Protein AF-A0A437H270-F1 (afdb_monomer_lite)

Structure (mmCIF, N/CA/C/O backbone):
data_AF-A0A437H270-F1
#
_entry.id   AF-A0A437H270-F1
#
loop_
_atom_site.group_PDB
_atom_site.id
_atom_site.type_symbol
_atom_site.label_atom_id
_atom_site.label_alt_id
_atom_site.label_comp_id
_atom_site.label_asym_id
_atom_site.label_entity_id
_atom_site.label_seq_id
_atom_site.pdbx_PDB_ins_code
_atom_site.Cartn_x
_atom_site.Cartn_y
_atom_site.Cartn_z
_atom_site.occupancy
_atom_site.B_iso_or_equiv
_atom_site.auth_seq_id
_atom_site.auth_comp_id
_atom_site.auth_asym_id
_atom_site.auth_atom_id
_atom_site.pdbx_PDB_model_num
ATOM 1 N N . MET A 1 1 ? 16.846 36.696 -123.882 1.00 47.28 1 MET A N 1
ATOM 2 C CA . MET A 1 1 ? 18.268 36.457 -123.570 1.00 47.28 1 MET A CA 1
ATOM 3 C C . MET A 1 1 ? 18.506 36.985 -122.162 1.00 47.28 1 MET A C 1
ATOM 5 O O . MET A 1 1 ? 18.500 38.189 -121.993 1.00 47.28 1 MET A O 1
ATOM 9 N N . SER A 1 2 ? 18.554 36.199 -121.098 1.00 48.47 2 SER A N 1
ATOM 10 C CA . SER A 1 2 ? 18.450 34.751 -120.958 1.00 48.47 2 SER A CA 1
ATOM 11 C C . SER A 1 2 ? 17.864 34.489 -119.562 1.00 48.47 2 SER A C 1
ATOM 13 O O . SER A 1 2 ? 18.547 34.648 -118.561 1.00 48.47 2 SER A O 1
ATOM 15 N N . VAL A 1 3 ? 16.568 34.171 -119.482 1.00 55.81 3 VAL A N 1
ATOM 16 C CA . VAL A 1 3 ? 15.946 33.632 -118.252 1.00 55.81 3 VAL A CA 1
ATOM 17 C C . VAL A 1 3 ? 16.222 32.118 -118.147 1.00 55.81 3 VAL A C 1
ATOM 19 O O . VAL A 1 3 ? 16.049 31.527 -117.092 1.00 55.81 3 VAL A O 1
ATOM 22 N N . GLU A 1 4 ? 16.759 31.507 -119.210 1.00 58.34 4 GLU A N 1
ATOM 23 C CA . GLU A 1 4 ? 17.261 30.126 -119.236 1.00 58.34 4 GLU A CA 1
ATOM 24 C C . GLU A 1 4 ? 18.672 29.974 -118.634 1.00 58.34 4 GLU A C 1
ATOM 26 O O . GLU A 1 4 ? 19.049 28.871 -118.260 1.00 58.34 4 GLU A O 1
ATOM 31 N N . GLU A 1 5 ? 19.445 31.056 -118.471 1.00 59.62 5 GLU A N 1
ATOM 32 C CA . GLU A 1 5 ? 20.804 30.991 -117.896 1.00 59.62 5 GLU A CA 1
ATOM 33 C C . GLU A 1 5 ? 20.785 30.944 -116.359 1.00 59.62 5 GLU A C 1
ATOM 35 O O . GLU A 1 5 ? 21.558 30.216 -115.748 1.00 59.62 5 GLU A O 1
ATOM 40 N N . HIS A 1 6 ? 19.815 31.607 -115.720 1.00 52.69 6 HIS A N 1
ATOM 41 C CA . HIS A 1 6 ? 19.666 31.586 -114.259 1.00 52.69 6 HIS A CA 1
ATOM 42 C C . HIS A 1 6 ? 19.010 30.313 -113.701 1.00 52.69 6 HIS A C 1
ATOM 44 O O . HIS A 1 6 ? 19.041 30.096 -112.492 1.00 52.69 6 HIS A O 1
ATOM 50 N N . LEU A 1 7 ? 18.439 29.460 -114.556 1.00 56.81 7 LEU A N 1
ATOM 51 C CA . LEU A 1 7 ? 17.946 28.135 -114.162 1.00 56.81 7 LEU A CA 1
ATOM 52 C C . LEU A 1 7 ? 19.047 27.061 -114.228 1.00 56.81 7 LEU A C 1
ATOM 54 O O . LEU A 1 7 ? 18.938 26.052 -113.542 1.00 56.81 7 LEU A O 1
ATOM 58 N N . ALA A 1 8 ? 20.136 27.304 -114.969 1.00 59.03 8 ALA A N 1
ATOM 59 C CA . ALA A 1 8 ? 21.298 26.413 -115.028 1.00 59.03 8 ALA A CA 1
ATOM 60 C C . ALA A 1 8 ? 22.248 26.562 -113.818 1.00 59.03 8 ALA A C 1
ATOM 62 O O . ALA A 1 8 ? 23.008 25.643 -113.518 1.00 59.03 8 ALA A O 1
ATOM 63 N N . ASP A 1 9 ? 22.188 27.688 -113.098 1.00 57.12 9 ASP A N 1
ATOM 64 C CA . ASP A 1 9 ? 22.966 27.910 -111.868 1.00 57.12 9 ASP A CA 1
ATOM 65 C C . ASP A 1 9 ? 22.260 27.407 -110.595 1.00 57.12 9 ASP A C 1
ATOM 67 O O . ASP A 1 9 ? 22.910 27.213 -109.569 1.00 57.12 9 ASP A O 1
ATOM 71 N N . ALA A 1 10 ? 20.951 27.136 -110.652 1.00 52.28 10 ALA A N 1
ATOM 72 C CA . ALA A 1 10 ? 20.215 26.539 -109.535 1.00 52.28 10 ALA A CA 1
ATOM 73 C C . ALA A 1 10 ? 20.526 25.036 -109.370 1.00 52.28 10 ALA A C 1
ATOM 75 O O . ALA A 1 10 ? 20.629 24.553 -108.247 1.00 52.28 10 ALA A O 1
ATOM 76 N N . ASP A 1 11 ? 20.786 24.333 -110.477 1.00 53.06 11 ASP A N 1
ATOM 77 C CA . ASP A 1 11 ? 21.152 22.904 -110.509 1.00 53.06 11 ASP A CA 1
ATOM 78 C C . ASP A 1 11 ? 22.602 22.654 -110.026 1.00 53.06 11 ASP A C 1
ATOM 80 O O . ASP A 1 11 ? 22.992 21.547 -109.663 1.00 53.06 11 ASP A O 1
ATOM 84 N N . LYS A 1 12 ? 23.424 23.713 -109.954 1.00 54.94 12 LYS A N 1
ATOM 85 C CA . LYS A 1 12 ? 24.795 23.682 -109.408 1.00 54.94 12 LYS A CA 1
ATOM 86 C C . LYS A 1 12 ? 24.877 23.900 -107.896 1.00 54.94 12 LYS A C 1
ATOM 88 O O . LYS A 1 12 ? 25.964 23.771 -107.333 1.00 54.94 12 LYS A O 1
ATOM 93 N N . LEU A 1 13 ? 23.763 24.218 -107.237 1.00 52.03 13 LEU A N 1
ATOM 94 C CA . LEU A 1 13 ? 23.710 24.471 -105.793 1.00 52.03 13 LEU A CA 1
ATOM 95 C C . LEU A 1 13 ? 23.173 23.279 -104.982 1.00 52.03 13 LEU A C 1
ATOM 97 O O . LEU A 1 13 ? 23.351 23.266 -103.768 1.00 52.03 13 LEU A O 1
ATOM 101 N N . GLU A 1 14 ? 22.630 22.243 -105.632 1.00 49.06 14 GLU A N 1
ATOM 102 C CA . GLU A 1 14 ? 22.322 20.946 -104.996 1.00 49.06 14 GLU A CA 1
ATOM 103 C C . GLU A 1 14 ? 23.543 20.000 -104.915 1.00 49.06 14 GLU A C 1
ATOM 105 O O . GLU A 1 14 ? 23.490 18.964 -104.263 1.00 49.06 14 GLU A O 1
ATOM 110 N N . GLY A 1 15 ? 24.685 20.375 -105.509 1.00 41.19 15 GLY A N 1
ATOM 111 C CA . GLY A 1 15 ? 25.940 19.605 -105.478 1.00 41.19 15 GLY A CA 1
ATOM 112 C C . GLY A 1 15 ? 26.929 19.983 -104.366 1.00 41.19 15 GLY A C 1
ATOM 113 O O . GLY A 1 15 ? 28.084 19.566 -104.418 1.00 41.19 15 GLY A O 1
ATOM 114 N N . LEU A 1 16 ? 26.520 20.797 -103.387 1.00 40.28 16 LEU A N 1
ATOM 115 C CA . LEU A 1 16 ? 27.362 21.249 -102.267 1.00 40.28 16 LEU A CA 1
ATOM 116 C C . LEU A 1 16 ? 26.894 20.681 -100.918 1.00 40.28 16 LEU A C 1
ATOM 118 O O . LEU A 1 16 ? 27.032 21.321 -99.876 1.00 40.28 16 LEU A O 1
ATOM 122 N N . GLU A 1 17 ? 26.431 19.431 -100.913 1.00 37.62 17 GLU A N 1
ATOM 123 C CA . GLU A 1 17 ? 26.636 18.556 -99.757 1.00 37.62 17 GLU A CA 1
ATOM 124 C C . GLU A 1 17 ? 28.132 18.216 -99.685 1.00 37.62 17 GLU A C 1
ATOM 126 O O . GLU A 1 17 ? 28.591 17.141 -100.065 1.00 37.62 17 GLU A O 1
ATOM 131 N N . ALA A 1 18 ? 28.925 19.185 -99.224 1.00 35.59 18 ALA A N 1
ATOM 132 C CA . ALA A 1 18 ? 30.260 18.910 -98.737 1.00 35.59 18 ALA A CA 1
ATOM 133 C C . ALA A 1 18 ? 30.101 18.087 -97.458 1.00 35.59 18 ALA A C 1
ATOM 135 O O . ALA A 1 18 ? 30.000 18.620 -96.350 1.00 35.59 18 ALA A O 1
ATOM 136 N N . GLU A 1 19 ? 30.076 16.767 -97.631 1.00 30.83 19 GLU A N 1
ATOM 137 C CA . GLU A 1 19 ? 30.640 15.856 -96.657 1.00 30.83 19 GLU A CA 1
ATOM 138 C C . GLU A 1 19 ? 31.926 16.492 -96.117 1.00 30.83 19 GLU A C 1
ATOM 140 O O . GLU A 1 19 ? 32.944 16.579 -96.806 1.00 30.83 19 GLU A O 1
ATOM 145 N N . HIS A 1 20 ? 31.902 16.939 -94.863 1.00 36.03 20 HIS A N 1
ATOM 146 C CA . HIS A 1 2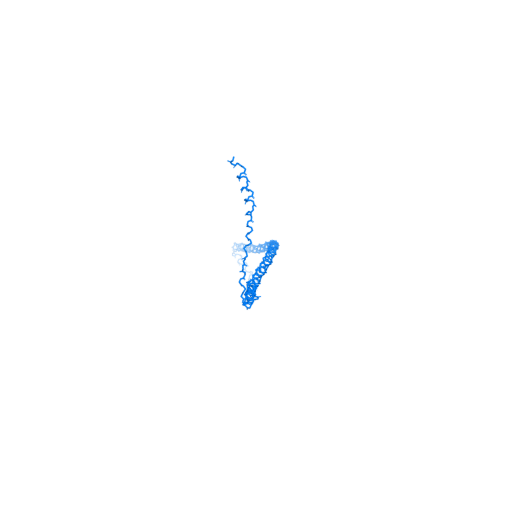0 ? 33.124 17.132 -94.098 1.00 36.03 20 HIS A CA 1
ATOM 147 C C . HIS A 1 20 ? 33.712 15.749 -93.778 1.00 36.03 20 HIS A C 1
ATOM 149 O O . HIS A 1 20 ? 33.837 15.348 -92.624 1.00 36.03 20 HIS A O 1
ATOM 155 N N . GLN A 1 21 ? 34.115 15.024 -94.822 1.00 36.56 21 GLN A N 1
ATOM 156 C CA . GLN A 1 21 ? 35.204 14.067 -94.755 1.00 36.56 21 GLN A CA 1
ATOM 157 C C . GLN A 1 21 ? 36.494 14.889 -94.720 1.00 36.56 21 GLN A C 1
ATOM 159 O O . GLN A 1 21 ? 37.227 15.025 -95.696 1.00 36.56 21 GLN A O 1
ATOM 164 N N . GLY A 1 22 ? 36.738 15.516 -93.569 1.00 32.69 22 GLY A N 1
ATOM 165 C CA . GLY A 1 22 ? 38.079 15.949 -93.233 1.00 32.69 22 GLY A CA 1
ATOM 166 C C . GLY A 1 22 ? 38.927 14.694 -93.106 1.00 32.69 22 GLY A C 1
ATOM 167 O O . GLY A 1 22 ? 38.797 13.967 -92.122 1.00 32.69 22 GLY A O 1
ATOM 168 N N . GLU A 1 23 ? 39.770 14.431 -94.105 1.00 34.28 23 GLU A N 1
ATOM 169 C CA . GLU A 1 23 ? 40.925 13.552 -93.961 1.00 34.28 23 GLU A CA 1
ATOM 170 C C . GLU A 1 23 ? 41.775 14.095 -92.808 1.00 34.28 23 GLU A C 1
ATOM 172 O O . GLU A 1 23 ? 42.646 14.954 -92.965 1.00 34.28 23 GLU A O 1
ATOM 177 N N . HIS A 1 24 ? 41.487 13.614 -91.602 1.00 46.47 24 HIS A N 1
ATOM 178 C CA . HIS A 1 24 ? 42.377 13.751 -90.471 1.00 46.47 24 HIS A CA 1
ATOM 179 C C . HIS A 1 24 ? 43.590 12.880 -90.780 1.00 46.47 24 HIS A C 1
ATOM 181 O O . HIS A 1 24 ? 43.598 11.682 -90.503 1.00 46.47 24 HIS A O 1
ATOM 187 N N . VAL A 1 25 ? 44.602 13.488 -91.404 1.00 53.97 25 VAL A N 1
ATOM 188 C CA . VAL A 1 25 ? 45.922 12.883 -91.569 1.00 53.97 25 VAL A CA 1
ATOM 189 C C . VAL A 1 25 ? 46.438 12.592 -90.170 1.00 53.97 25 VAL A C 1
ATOM 191 O O . VAL A 1 25 ? 46.848 13.485 -89.429 1.00 53.97 25 VAL A O 1
ATOM 194 N N . GLU A 1 26 ? 46.327 11.334 -89.783 1.00 49.78 26 GLU A N 1
ATOM 195 C CA . GLU A 1 26 ? 46.736 10.850 -88.486 1.00 49.78 26 GLU A CA 1
ATOM 196 C C . GLU A 1 26 ? 48.275 10.924 -88.389 1.00 49.78 26 GLU A C 1
ATOM 198 O O . GLU A 1 26 ? 48.958 10.227 -89.144 1.00 49.78 26 GLU A O 1
ATOM 203 N N . PRO A 1 27 ? 48.873 11.757 -87.507 1.00 57.19 27 PRO A N 1
ATOM 204 C CA . PRO A 1 27 ? 50.325 11.795 -87.360 1.00 57.19 27 PRO A CA 1
ATOM 205 C C . PRO A 1 27 ? 50.833 10.474 -86.765 1.00 57.19 27 PRO A C 1
ATOM 207 O O . PRO A 1 27 ? 50.783 10.249 -85.556 1.00 57.19 27 PRO A O 1
ATOM 210 N N . VAL A 1 28 ? 51.329 9.586 -87.624 1.00 56.59 28 VAL A N 1
ATOM 211 C CA . VAL A 1 28 ? 51.934 8.307 -87.235 1.00 56.59 28 VAL A CA 1
ATOM 212 C C . VAL A 1 28 ? 53.310 8.579 -86.622 1.00 56.59 28 VAL A C 1
ATOM 214 O O . VAL A 1 28 ? 54.282 8.855 -87.328 1.00 56.59 28 VAL A O 1
ATOM 217 N N . ALA A 1 29 ? 53.418 8.503 -85.296 1.00 58.34 29 ALA A N 1
ATOM 218 C CA . ALA A 1 29 ? 54.710 8.538 -84.622 1.00 58.34 29 ALA A CA 1
ATOM 219 C C . ALA A 1 29 ? 55.402 7.174 -84.783 1.00 58.34 29 ALA A C 1
ATOM 221 O O . ALA A 1 29 ? 54.818 6.129 -84.503 1.00 58.34 29 ALA A O 1
ATOM 222 N N . PHE A 1 30 ? 56.661 7.185 -85.230 1.00 55.03 30 PHE A N 1
ATOM 223 C CA . PHE A 1 30 ? 57.481 5.981 -85.416 1.00 55.03 30 PHE A CA 1
ATOM 224 C C . PHE A 1 30 ? 56.961 4.994 -86.486 1.00 55.03 30 PHE A C 1
ATOM 226 O O . PHE A 1 30 ? 57.100 3.792 -86.332 1.00 55.03 30 PHE A O 1
ATOM 233 N N . GLY A 1 31 ? 56.375 5.471 -87.590 1.00 57.19 31 GLY A N 1
ATOM 234 C CA . GLY A 1 31 ? 56.213 4.702 -88.842 1.00 57.19 31 GLY A CA 1
ATOM 235 C C . GLY A 1 31 ? 55.242 3.506 -88.852 1.00 57.19 31 GLY A C 1
ATOM 236 O O . GLY A 1 31 ? 54.993 2.964 -89.923 1.00 57.19 31 GLY A O 1
ATOM 237 N N . PHE A 1 32 ? 54.677 3.096 -87.713 1.00 58.69 32 PHE A N 1
ATOM 238 C CA . PHE A 1 32 ? 53.743 1.957 -87.627 1.00 58.69 32 PHE A CA 1
ATOM 239 C C . PHE A 1 32 ? 52.664 2.093 -86.535 1.00 58.69 32 PHE A C 1
ATOM 241 O O . PHE A 1 32 ? 51.862 1.180 -86.352 1.00 58.69 32 PHE A O 1
ATOM 248 N N . VAL A 1 33 ? 52.610 3.217 -85.810 1.00 61.59 33 VAL A N 1
ATOM 249 C CA . VAL A 1 33 ? 51.647 3.439 -84.717 1.00 61.59 33 VAL A CA 1
ATOM 250 C C . VAL A 1 33 ? 50.802 4.674 -85.018 1.00 61.59 33 VAL A C 1
ATOM 252 O O . VAL A 1 33 ? 51.291 5.801 -84.949 1.00 61.59 33 VAL A O 1
ATOM 255 N N . GLY A 1 34 ? 49.531 4.467 -85.369 1.00 70.81 34 GLY A N 1
ATOM 256 C CA . GLY A 1 34 ? 48.579 5.566 -85.539 1.00 70.81 34 GLY A CA 1
ATOM 257 C C . GLY A 1 34 ? 48.332 6.319 -84.216 1.00 70.81 34 GLY A C 1
ATOM 258 O O . GLY A 1 34 ? 48.444 5.717 -83.143 1.00 70.81 34 GLY A O 1
ATOM 259 N N . PRO A 1 35 ? 47.967 7.611 -84.248 1.00 72.31 35 PRO A N 1
ATOM 260 C CA . PRO A 1 35 ? 47.489 8.396 -83.110 1.00 72.31 35 PRO A CA 1
ATOM 261 C C . PRO A 1 35 ? 46.512 7.641 -82.211 1.00 72.31 35 PRO A C 1
ATOM 263 O O . PRO A 1 35 ? 46.679 7.659 -80.994 1.00 72.31 35 PRO A O 1
ATOM 266 N N . GLY A 1 36 ? 45.549 6.911 -82.786 1.00 76.69 36 GLY A N 1
ATOM 267 C CA . GLY A 1 36 ? 44.609 6.092 -82.016 1.00 76.69 36 GLY A CA 1
ATOM 268 C C . GLY A 1 36 ? 45.284 4.984 -81.195 1.00 76.69 36 GLY A C 1
ATOM 269 O O . GLY A 1 36 ? 44.871 4.714 -80.068 1.00 76.69 36 GLY A O 1
ATOM 270 N N . ALA A 1 37 ? 46.364 4.384 -81.706 1.00 77.56 37 ALA A N 1
ATOM 271 C CA . ALA A 1 37 ? 47.140 3.367 -80.994 1.00 77.56 37 ALA A CA 1
ATOM 272 C C . ALA A 1 37 ? 48.030 3.970 -79.892 1.00 77.56 37 ALA A C 1
ATOM 274 O O . ALA A 1 37 ? 48.207 3.363 -78.837 1.00 77.56 37 ALA A O 1
ATOM 275 N N . TRP A 1 38 ? 48.544 5.188 -80.084 1.00 79.44 38 TRP A N 1
ATOM 276 C CA . TRP A 1 38 ? 49.250 5.908 -79.020 1.00 79.44 38 TRP A CA 1
ATOM 277 C C . TRP A 1 38 ? 48.297 6.376 -77.910 1.00 79.44 38 TRP A C 1
ATOM 279 O O . TRP A 1 38 ? 48.619 6.264 -76.728 1.00 79.44 38 TRP A O 1
ATOM 289 N N . VAL A 1 39 ? 47.092 6.833 -78.270 1.00 82.81 39 VAL A N 1
ATOM 290 C CA . VAL A 1 39 ? 46.032 7.204 -77.317 1.00 82.81 39 VAL A CA 1
ATOM 291 C C . VAL A 1 39 ? 45.534 5.984 -76.543 1.00 82.81 39 VAL A C 1
ATOM 293 O O . VAL A 1 39 ? 45.385 6.059 -75.324 1.00 82.81 39 VAL A O 1
ATOM 296 N N . SER A 1 40 ? 45.323 4.844 -77.207 1.00 82.94 40 SER A N 1
ATOM 297 C CA . SER A 1 40 ? 44.909 3.610 -76.532 1.00 82.94 40 SER A CA 1
ATOM 298 C C . SER A 1 40 ? 46.004 3.064 -75.609 1.00 82.94 40 SER A C 1
ATOM 300 O O . SER A 1 40 ? 45.692 2.646 -74.493 1.00 82.94 40 SER A O 1
ATOM 302 N N . LEU A 1 41 ? 47.281 3.158 -76.002 1.00 85.44 41 LEU A N 1
ATOM 303 C CA . LEU A 1 41 ? 48.424 2.832 -75.145 1.00 85.44 41 LEU A CA 1
ATOM 304 C C . LEU A 1 41 ? 48.512 3.772 -73.933 1.00 85.44 41 LEU A C 1
ATOM 306 O O . LEU A 1 41 ? 48.666 3.302 -72.806 1.00 85.44 41 LEU A O 1
ATOM 310 N N . ALA A 1 42 ? 48.354 5.084 -74.131 1.00 85.19 42 ALA A N 1
ATOM 311 C CA . ALA A 1 42 ? 48.325 6.064 -73.045 1.00 85.19 42 ALA A CA 1
ATOM 312 C C . ALA A 1 42 ? 47.153 5.819 -72.076 1.00 85.19 42 ALA A C 1
ATOM 314 O O . ALA A 1 42 ? 47.338 5.889 -70.861 1.00 85.19 42 ALA A O 1
ATOM 315 N N . MET A 1 43 ? 45.971 5.461 -72.589 1.00 87.62 43 MET A N 1
ATOM 316 C CA . MET A 1 43 ? 44.800 5.100 -71.782 1.00 87.62 43 MET A CA 1
ATOM 317 C C . MET A 1 43 ? 45.029 3.804 -70.993 1.00 87.62 43 MET A C 1
ATOM 319 O O . MET A 1 43 ? 44.690 3.733 -69.813 1.00 87.62 43 MET A O 1
ATOM 323 N N . LEU A 1 44 ? 45.659 2.796 -71.602 1.00 88.94 44 LEU A N 1
ATOM 324 C CA . LEU A 1 44 ? 46.044 1.550 -70.930 1.00 88.94 44 LEU A CA 1
ATOM 325 C C . LEU A 1 44 ? 47.049 1.794 -69.803 1.00 88.94 44 LEU A C 1
ATOM 327 O O . LEU A 1 44 ? 46.868 1.275 -68.702 1.00 88.94 44 LEU A O 1
ATOM 331 N N . VAL A 1 45 ? 48.078 2.610 -70.049 1.00 88.44 45 VAL A N 1
ATOM 332 C CA . VAL A 1 45 ? 49.054 3.000 -69.021 1.00 88.44 45 VAL A CA 1
ATOM 333 C C . VAL A 1 45 ? 48.370 3.797 -67.909 1.00 88.44 45 VAL A C 1
ATOM 335 O O . VAL A 1 45 ? 48.611 3.524 -66.735 1.00 88.44 45 VAL A O 1
ATOM 338 N N . PHE A 1 46 ? 47.467 4.722 -68.240 1.00 88.00 46 PHE A N 1
ATOM 339 C CA . PHE A 1 46 ? 46.705 5.489 -67.254 1.00 88.00 46 PHE A CA 1
ATOM 340 C C . PHE A 1 46 ? 45.818 4.591 -66.378 1.00 88.00 46 PHE A C 1
ATOM 342 O O . PHE A 1 46 ? 45.893 4.668 -65.152 1.00 88.00 46 PHE A O 1
ATOM 349 N N . ILE A 1 47 ? 45.045 3.681 -66.978 1.00 87.44 47 ILE A N 1
ATOM 350 C CA . ILE A 1 47 ? 44.238 2.691 -66.247 1.00 87.44 47 ILE A CA 1
ATOM 351 C C . ILE A 1 47 ? 45.138 1.790 -65.391 1.00 87.44 47 ILE A C 1
ATOM 353 O O . ILE A 1 47 ? 44.834 1.559 -64.221 1.00 87.44 47 ILE A O 1
ATOM 357 N N . GLY A 1 48 ? 46.273 1.336 -65.929 1.00 87.62 48 GLY A N 1
ATOM 358 C CA . GLY A 1 48 ? 47.264 0.551 -65.194 1.00 87.62 48 GLY A CA 1
ATOM 359 C C . GLY A 1 48 ? 47.798 1.286 -63.961 1.00 87.62 48 GLY A C 1
ATOM 360 O O . GLY A 1 48 ? 47.844 0.710 -62.874 1.00 87.62 48 GLY A O 1
ATOM 361 N N . VAL A 1 49 ? 48.111 2.579 -64.089 1.00 86.81 49 VAL A N 1
ATOM 362 C CA . VAL A 1 49 ? 48.539 3.435 -62.970 1.00 86.81 49 VAL A CA 1
ATOM 363 C C . VAL A 1 49 ? 47.408 3.647 -61.959 1.00 86.81 49 VAL A C 1
ATOM 365 O O . VAL A 1 49 ? 47.667 3.605 -60.757 1.00 86.81 49 VAL A O 1
ATOM 368 N N . LEU A 1 50 ? 46.155 3.823 -62.392 1.00 84.81 50 LEU A N 1
ATOM 369 C CA . LEU A 1 50 ? 45.004 3.945 -61.484 1.00 84.81 50 LEU A CA 1
ATOM 370 C C . LEU A 1 50 ? 44.744 2.655 -60.692 1.00 84.81 50 LEU A C 1
ATOM 372 O O . LEU A 1 50 ? 44.432 2.719 -59.497 1.00 84.81 50 LEU A O 1
A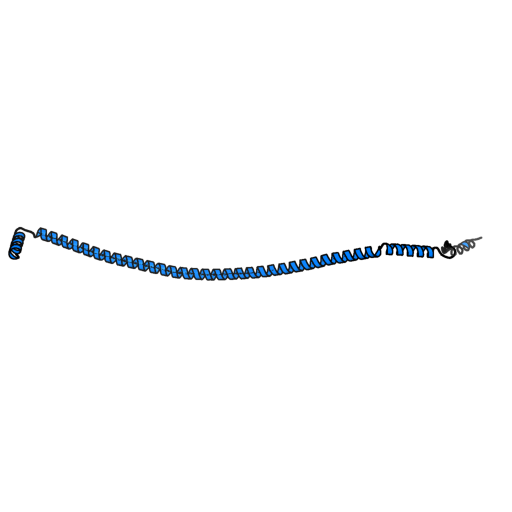TOM 376 N N . ILE A 1 51 ? 44.902 1.493 -61.331 1.00 85.25 51 ILE A N 1
ATOM 377 C CA . ILE A 1 51 ? 44.803 0.186 -60.672 1.00 85.25 51 ILE A CA 1
ATOM 378 C C . ILE A 1 51 ? 45.967 0.004 -59.692 1.00 85.25 51 ILE A C 1
ATOM 380 O O . ILE A 1 51 ? 45.730 -0.358 -58.540 1.00 85.25 51 ILE A O 1
ATOM 384 N N . TRP A 1 52 ? 47.202 0.321 -60.099 1.00 80.94 52 TRP A N 1
ATOM 385 C CA . TRP A 1 52 ? 48.384 0.219 -59.236 1.00 80.94 52 TRP A CA 1
ATOM 386 C C . TRP A 1 52 ? 48.306 1.151 -58.019 1.00 80.94 52 TRP A C 1
ATOM 388 O O . TRP A 1 52 ? 48.631 0.752 -56.903 1.00 80.94 52 TRP A O 1
ATOM 398 N N . LYS A 1 53 ? 47.783 2.369 -58.203 1.00 82.81 53 LYS A N 1
ATOM 399 C CA . LYS A 1 53 ? 47.534 3.338 -57.124 1.00 82.81 53 LYS A CA 1
ATOM 400 C C . LYS A 1 53 ? 46.283 2.997 -56.291 1.00 82.81 53 LYS A C 1
ATOM 402 O O . LYS A 1 53 ? 45.983 3.696 -55.326 1.00 82.81 53 LYS A O 1
ATOM 407 N N . GLY A 1 54 ? 45.559 1.927 -56.632 1.00 82.75 54 GLY A N 1
ATOM 408 C CA . GLY A 1 54 ? 44.486 1.363 -55.813 1.00 82.75 54 GLY A CA 1
ATOM 409 C C . GLY A 1 54 ? 43.167 2.138 -55.832 1.00 82.75 54 GLY A C 1
ATOM 410 O O . GLY A 1 54 ? 42.345 1.945 -54.938 1.00 82.75 54 GLY A O 1
ATOM 411 N N . VAL A 1 55 ? 42.926 2.980 -56.841 1.00 83.75 55 VAL A N 1
ATOM 412 C CA . VAL A 1 55 ? 41.668 3.737 -56.996 1.00 83.75 55 VAL A CA 1
ATOM 413 C C . VAL A 1 55 ? 40.409 2.856 -56.927 1.00 83.75 55 VAL A C 1
ATOM 415 O O . VAL A 1 55 ? 39.509 3.207 -56.159 1.00 83.75 55 VAL A O 1
ATOM 418 N N . PRO A 1 56 ? 40.320 1.691 -57.610 1.00 84.19 56 PRO A N 1
ATOM 419 C CA . PRO A 1 56 ? 39.142 0.830 -57.479 1.00 84.19 56 PRO A CA 1
ATOM 420 C C . PRO A 1 56 ? 38.922 0.340 -56.040 1.00 84.19 56 PRO A C 1
ATOM 422 O O . PRO A 1 56 ? 37.785 0.302 -55.581 1.00 84.19 56 PRO A O 1
ATOM 425 N N . LYS A 1 57 ? 39.995 0.061 -55.287 1.00 84.31 57 LYS A N 1
ATOM 426 C CA . LYS A 1 57 ? 39.918 -0.389 -53.888 1.00 84.31 57 LYS A CA 1
ATOM 427 C C . LYS A 1 57 ? 39.383 0.696 -52.947 1.00 84.31 57 LYS A C 1
ATOM 429 O O . LYS A 1 57 ? 38.687 0.384 -51.984 1.00 84.31 57 LYS A O 1
ATOM 434 N N . VAL A 1 58 ? 39.697 1.967 -53.211 1.00 84.12 58 VAL A N 1
ATOM 435 C CA . VAL A 1 58 ? 39.177 3.102 -52.427 1.00 84.12 58 VAL A CA 1
ATOM 436 C C . VAL A 1 58 ? 37.673 3.272 -52.652 1.00 84.12 58 VAL A C 1
ATOM 438 O O . VAL A 1 58 ? 36.933 3.495 -51.695 1.00 84.12 58 VAL A O 1
ATOM 441 N N . ILE A 1 59 ? 37.211 3.116 -53.895 1.00 85.62 59 ILE A N 1
ATOM 442 C CA . ILE A 1 59 ? 35.788 3.221 -54.246 1.00 85.62 59 ILE A CA 1
ATOM 443 C C . ILE A 1 59 ? 34.989 2.070 -53.622 1.00 85.62 59 ILE A C 1
ATOM 445 O O . ILE A 1 59 ? 33.977 2.322 -52.967 1.00 85.62 59 ILE A O 1
ATOM 449 N N . THR A 1 60 ? 35.457 0.823 -53.758 1.00 86.06 60 THR A N 1
ATOM 450 C CA . THR A 1 60 ? 34.783 -0.336 -53.148 1.00 86.06 60 THR A CA 1
ATOM 451 C C . THR A 1 60 ? 34.806 -0.253 -51.624 1.00 86.06 60 THR A C 1
ATOM 453 O O . THR A 1 60 ? 33.769 -0.426 -50.993 1.00 86.06 60 THR A O 1
ATOM 456 N N . GLY A 1 61 ? 35.938 0.135 -51.025 1.00 88.19 61 GLY A N 1
ATOM 457 C CA . GLY A 1 61 ? 36.049 0.307 -49.575 1.00 88.19 61 GLY A CA 1
ATOM 458 C C . GLY A 1 61 ? 35.132 1.400 -49.010 1.00 88.19 61 GLY A C 1
ATOM 459 O O . GLY A 1 61 ? 34.613 1.257 -47.903 1.00 88.19 61 GLY A O 1
ATOM 460 N N . GLY A 1 62 ? 34.887 2.481 -49.759 1.00 88.94 62 GLY A N 1
ATOM 461 C CA . GLY A 1 62 ? 33.928 3.521 -49.372 1.00 88.94 62 GLY A CA 1
ATOM 462 C C . GLY A 1 62 ? 32.476 3.033 -49.384 1.00 88.94 62 GLY A C 1
ATOM 463 O O . GLY A 1 62 ? 31.703 3.376 -48.486 1.00 88.94 62 GLY A O 1
ATOM 464 N N . LEU A 1 63 ? 32.116 2.205 -50.369 1.00 88.50 63 LEU A N 1
ATOM 465 C CA . LEU A 1 63 ? 30.798 1.574 -50.455 1.00 88.50 63 LEU A CA 1
ATOM 466 C C . LEU A 1 63 ? 30.600 0.539 -49.343 1.00 88.50 63 LEU A C 1
ATOM 468 O O . LEU A 1 63 ? 29.591 0.595 -48.641 1.00 88.50 63 LEU A O 1
ATOM 472 N N . ASP A 1 64 ? 31.591 -0.322 -49.112 1.00 90.69 64 ASP A N 1
ATOM 473 C CA . ASP A 1 64 ? 31.569 -1.320 -48.037 1.00 90.69 64 ASP A CA 1
ATOM 474 C C . ASP A 1 64 ? 31.433 -0.657 -46.663 1.00 90.69 64 ASP A C 1
ATOM 476 O O . ASP A 1 64 ? 30.661 -1.117 -45.820 1.00 90.69 64 ASP A O 1
ATOM 480 N N . ARG A 1 65 ? 32.115 0.476 -46.445 1.00 92.31 65 ARG A N 1
ATOM 481 C CA . ARG A 1 65 ? 31.997 1.249 -45.203 1.00 92.31 65 ARG A CA 1
ATOM 482 C C . ARG A 1 65 ? 30.586 1.797 -44.996 1.00 92.31 65 ARG A C 1
ATOM 484 O O . ARG A 1 65 ? 30.066 1.692 -43.890 1.00 92.31 65 ARG A O 1
ATOM 491 N N . LYS A 1 66 ? 29.951 2.330 -46.046 1.00 92.94 66 LYS A N 1
ATOM 492 C CA . LYS A 1 66 ? 28.553 2.792 -45.985 1.00 92.94 66 LYS A CA 1
ATOM 493 C C . LYS A 1 66 ? 27.586 1.640 -45.717 1.00 92.94 66 LYS A C 1
ATOM 495 O O . LYS A 1 66 ? 26.676 1.794 -44.912 1.00 92.94 66 LYS A O 1
ATOM 500 N N . ILE A 1 67 ? 27.786 0.487 -46.356 1.00 93.75 67 ILE A N 1
ATOM 501 C CA . ILE A 1 67 ? 26.962 -0.708 -46.122 1.00 93.75 67 ILE A CA 1
ATOM 502 C C . ILE A 1 67 ? 27.107 -1.177 -44.671 1.00 93.75 67 ILE A C 1
ATOM 504 O O . ILE A 1 67 ? 26.102 -1.456 -44.019 1.00 93.75 67 ILE A O 1
ATOM 508 N N . ALA A 1 68 ? 28.335 -1.231 -44.149 1.00 94.62 68 ALA A N 1
ATOM 509 C CA . ALA A 1 68 ? 28.598 -1.613 -42.764 1.00 94.62 68 ALA A CA 1
ATOM 510 C C . ALA A 1 68 ? 27.953 -0.638 -41.766 1.00 94.62 68 ALA A C 1
ATOM 512 O O . ALA A 1 68 ? 27.341 -1.076 -40.794 1.00 94.62 68 ALA A O 1
ATOM 513 N N . GLU A 1 69 ? 28.032 0.666 -42.032 1.00 95.00 69 GLU A N 1
ATOM 514 C CA . GLU A 1 69 ? 27.405 1.702 -41.211 1.00 95.00 69 GLU A CA 1
ATOM 515 C C . GLU A 1 69 ? 25.874 1.586 -41.213 1.00 95.00 69 GLU A C 1
ATOM 517 O O . GLU A 1 69 ? 25.264 1.532 -40.147 1.00 95.00 69 GLU A 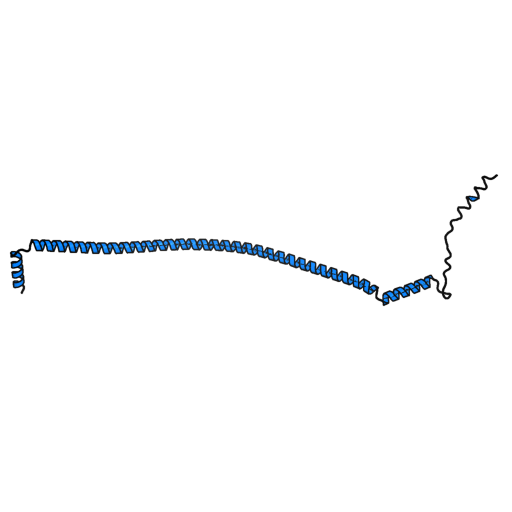O 1
ATOM 522 N N . ILE A 1 70 ? 25.249 1.452 -42.389 1.00 94.50 70 ILE A N 1
ATOM 523 C CA . ILE A 1 70 ? 23.793 1.262 -42.514 1.00 94.50 70 ILE A CA 1
ATOM 524 C C . ILE A 1 70 ? 23.353 -0.022 -41.809 1.00 94.50 70 ILE A C 1
ATOM 526 O O . ILE A 1 70 ? 22.324 -0.039 -41.134 1.00 94.50 70 ILE A O 1
ATOM 530 N N . LYS A 1 71 ? 24.131 -1.102 -41.940 1.00 95.56 71 LYS A N 1
ATOM 531 C CA . LYS A 1 71 ? 23.846 -2.362 -41.254 1.00 95.56 71 LYS A CA 1
ATOM 532 C C . LYS A 1 71 ? 23.907 -2.192 -39.735 1.00 95.56 71 LYS A C 1
ATOM 534 O O . LYS A 1 71 ? 22.977 -2.627 -39.066 1.00 95.56 71 LYS A O 1
ATOM 539 N N . SER A 1 72 ? 24.931 -1.512 -39.214 1.00 96.06 72 SER A N 1
ATOM 540 C CA . SER A 1 72 ? 25.044 -1.200 -37.781 1.00 96.06 72 SER A CA 1
ATOM 541 C C . SER A 1 72 ? 23.846 -0.3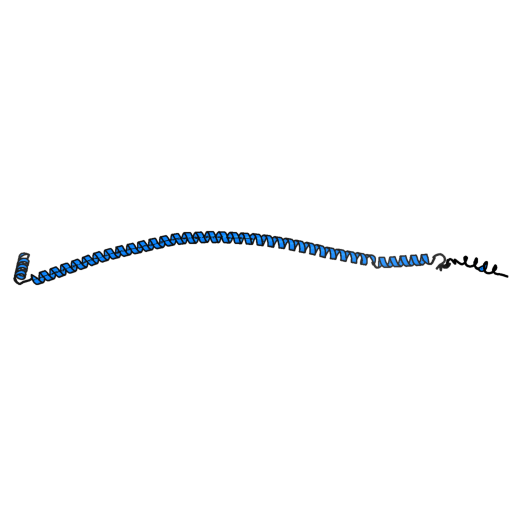91 -37.291 1.00 96.06 72 SER A C 1
ATOM 543 O O . SER A 1 72 ? 23.207 -0.777 -36.319 1.00 96.06 72 SER A O 1
ATOM 545 N N . GLN A 1 73 ? 23.476 0.676 -38.007 1.00 94.44 73 GLN A N 1
ATOM 546 C CA . GLN A 1 73 ? 22.323 1.511 -37.655 1.00 94.44 73 GLN A CA 1
ATOM 547 C C . GLN A 1 73 ? 21.007 0.721 -37.687 1.00 94.44 73 GLN A C 1
ATOM 549 O O . GLN A 1 73 ? 20.155 0.894 -36.816 1.00 94.44 73 GLN A O 1
ATOM 554 N N . LEU A 1 74 ? 20.829 -0.171 -38.667 1.00 95.50 74 LEU A N 1
ATOM 555 C CA . LEU A 1 74 ? 19.638 -1.013 -38.762 1.00 95.50 74 LEU A CA 1
ATOM 556 C C . LEU A 1 74 ? 19.584 -2.055 -37.637 1.00 95.50 74 LEU A C 1
ATOM 558 O O . LEU A 1 74 ? 18.505 -2.317 -37.103 1.00 95.50 74 LEU A O 1
ATOM 562 N N . ASP A 1 75 ? 20.719 -2.649 -37.277 1.00 96.19 75 ASP A N 1
ATOM 563 C CA . ASP A 1 75 ? 20.808 -3.618 -36.184 1.00 96.19 75 ASP A CA 1
ATOM 564 C C . ASP A 1 75 ? 20.584 -2.936 -34.822 1.00 96.19 75 ASP A C 1
ATOM 566 O O . ASP A 1 75 ? 19.834 -3.458 -33.995 1.00 96.19 75 ASP A O 1
ATOM 570 N N . GLU A 1 76 ? 21.115 -1.728 -34.619 1.00 95.12 76 GLU A N 1
ATOM 571 C CA . GLU A 1 76 ? 20.821 -0.885 -33.453 1.00 95.12 76 GLU A CA 1
ATOM 572 C C . GLU A 1 76 ? 19.342 -0.495 -33.385 1.00 95.12 76 GLU A C 1
ATOM 574 O O . GLU A 1 76 ? 18.720 -0.636 -32.334 1.00 95.12 76 GLU A O 1
ATOM 579 N N . ALA A 1 77 ? 18.737 -0.084 -34.502 1.00 95.06 77 ALA A N 1
ATOM 580 C CA . ALA A 1 77 ? 17.316 0.251 -34.553 1.00 95.06 77 ALA A CA 1
ATOM 581 C C . ALA A 1 77 ? 16.424 -0.965 -34.247 1.00 95.06 77 ALA A C 1
ATOM 583 O O . ALA A 1 77 ? 15.432 -0.845 -33.524 1.00 95.06 77 ALA A O 1
ATOM 584 N N . LYS A 1 78 ? 16.781 -2.153 -34.755 1.00 95.81 78 LYS A N 1
ATOM 585 C CA . LYS A 1 78 ? 16.090 -3.409 -34.422 1.00 95.81 78 LYS A CA 1
ATOM 586 C C . LYS A 1 78 ? 16.229 -3.747 -32.945 1.00 95.81 78 LYS A C 1
ATOM 588 O O . LYS A 1 78 ? 15.235 -4.118 -32.326 1.00 95.81 78 LYS A O 1
ATOM 593 N N . LYS A 1 79 ? 17.431 -3.605 -32.383 1.00 96.75 79 LYS A N 1
ATOM 594 C CA . LYS A 1 79 ? 17.683 -3.836 -30.959 1.00 96.75 79 LYS A CA 1
ATOM 595 C C . LYS A 1 79 ? 16.866 -2.875 -30.098 1.00 96.75 79 LYS A C 1
ATOM 597 O O . LYS A 1 79 ? 16.149 -3.330 -29.216 1.00 96.75 79 LYS A O 1
ATOM 602 N N . LEU A 1 80 ? 16.885 -1.583 -30.416 1.00 95.62 80 LEU A N 1
ATOM 603 C CA . LEU A 1 80 ? 16.120 -0.562 -29.704 1.00 95.62 80 LEU A CA 1
ATOM 604 C C . LEU A 1 80 ? 14.612 -0.826 -29.781 1.00 95.62 80 LEU A C 1
ATOM 606 O O . LEU A 1 80 ? 13.899 -0.677 -28.792 1.00 95.62 80 LEU A O 1
ATOM 610 N N . ARG A 1 81 ? 14.116 -1.268 -30.942 1.00 95.50 81 ARG A N 1
ATOM 611 C CA . ARG A 1 81 ? 12.717 -1.673 -31.095 1.00 95.50 81 ARG A CA 1
ATOM 612 C C . ARG A 1 81 ? 12.382 -2.892 -30.236 1.00 95.50 81 ARG A C 1
ATOM 614 O O . ARG A 1 81 ? 11.353 -2.881 -29.569 1.00 95.50 81 ARG A O 1
ATOM 621 N N . ALA A 1 82 ? 13.236 -3.912 -30.233 1.00 96.56 82 ALA A N 1
ATOM 622 C CA . ALA A 1 82 ? 13.043 -5.101 -29.408 1.00 96.56 82 ALA A CA 1
ATOM 623 C C . ALA A 1 82 ? 13.054 -4.756 -27.909 1.00 96.56 82 ALA A C 1
ATOM 625 O O . ALA A 1 82 ? 12.211 -5.247 -27.164 1.00 96.56 82 ALA A O 1
ATOM 626 N N . GLU A 1 83 ? 13.950 -3.866 -27.477 1.00 94.88 83 GLU A N 1
ATOM 627 C CA . GLU A 1 83 ? 13.996 -3.353 -26.104 1.00 94.88 83 GLU A CA 1
ATOM 628 C C . GLU A 1 83 ? 12.737 -2.553 -25.753 1.00 94.88 83 GLU A C 1
ATOM 630 O O . GLU A 1 83 ? 12.166 -2.756 -24.685 1.00 94.88 83 GLU A O 1
ATOM 635 N N . ALA A 1 84 ? 12.243 -1.703 -26.656 1.00 95.81 84 ALA A N 1
ATOM 636 C CA . ALA A 1 84 ? 11.006 -0.954 -26.444 1.00 95.81 84 ALA A CA 1
ATOM 637 C C . ALA A 1 84 ? 9.769 -1.868 -26.365 1.00 95.81 84 ALA A C 1
ATOM 639 O O . ALA A 1 84 ? 8.890 -1.655 -25.528 1.00 95.81 84 ALA A O 1
ATOM 640 N N . GLU A 1 85 ? 9.693 -2.897 -27.212 1.00 95.75 85 GLU A N 1
ATOM 641 C CA . GLU A 1 85 ? 8.619 -3.896 -27.179 1.00 95.75 85 GLU A CA 1
ATOM 642 C C . GLU A 1 85 ? 8.681 -4.743 -25.896 1.00 95.75 85 GLU A C 1
ATOM 644 O O . GLU A 1 85 ? 7.648 -4.959 -25.256 1.00 95.75 85 GLU A O 1
ATOM 649 N N . ALA A 1 86 ? 9.882 -5.152 -25.472 1.00 96.25 86 ALA A N 1
ATOM 650 C CA . ALA A 1 86 ? 10.097 -5.855 -24.209 1.00 96.25 86 ALA A CA 1
ATOM 651 C C . ALA A 1 86 ? 9.694 -4.992 -23.007 1.00 96.25 86 ALA A C 1
ATOM 653 O O . ALA A 1 86 ? 8.934 -5.448 -22.153 1.00 96.25 86 ALA A O 1
ATOM 654 N N . LEU A 1 87 ? 10.121 -3.728 -22.984 1.00 95.44 87 LEU A N 1
ATOM 655 C CA . LEU A 1 87 ? 9.792 -2.780 -21.925 1.00 95.44 87 LEU A CA 1
ATOM 656 C C . LEU A 1 87 ? 8.283 -2.518 -21.864 1.00 95.44 87 LEU A C 1
ATOM 658 O O . LEU A 1 87 ? 7.690 -2.528 -20.788 1.00 95.44 87 LEU A O 1
ATOM 662 N N . ARG A 1 88 ? 7.627 -2.346 -23.019 1.00 95.19 88 ARG A N 1
ATOM 663 C CA . ARG A 1 88 ? 6.167 -2.193 -23.088 1.00 95.19 88 ARG A CA 1
ATOM 664 C C . ARG A 1 88 ? 5.450 -3.403 -22.493 1.00 95.19 88 ARG A C 1
ATOM 666 O O . ARG A 1 88 ? 4.476 -3.220 -21.765 1.00 95.19 88 ARG A O 1
ATOM 673 N N . LYS A 1 89 ? 5.908 -4.617 -22.809 1.00 96.88 89 LYS A N 1
ATOM 674 C CA . LYS A 1 89 ? 5.336 -5.846 -22.252 1.00 96.88 89 LYS A CA 1
ATOM 675 C C . LYS A 1 89 ? 5.545 -5.913 -20.739 1.00 96.88 89 LYS A C 1
ATOM 677 O O . LYS A 1 89 ? 4.589 -6.158 -20.018 1.00 96.88 89 LYS A O 1
ATOM 682 N N . GLU A 1 90 ? 6.748 -5.606 -20.262 1.00 95.75 90 GLU A N 1
ATOM 683 C CA . GLU A 1 90 ? 7.055 -5.576 -18.832 1.00 95.75 90 GLU A CA 1
ATOM 684 C C . GLU A 1 90 ? 6.163 -4.583 -18.072 1.00 95.75 90 GLU A C 1
ATOM 686 O O . GLU A 1 90 ? 5.637 -4.917 -17.012 1.00 95.75 90 GLU A O 1
ATOM 691 N N . TYR A 1 91 ? 5.940 -3.381 -18.613 1.00 94.62 91 TYR A N 1
ATOM 692 C CA . TYR A 1 91 ? 5.028 -2.410 -18.003 1.00 94.62 91 TYR A CA 1
ATOM 693 C C . TYR A 1 91 ? 3.570 -2.868 -18.037 1.00 94.62 91 TYR A C 1
ATOM 695 O O . TYR A 1 91 ? 2.863 -2.669 -17.053 1.00 94.62 91 TYR A O 1
ATOM 703 N N . ALA A 1 92 ? 3.116 -3.489 -19.128 1.00 95.25 92 ALA A N 1
ATOM 704 C CA . ALA A 1 92 ? 1.765 -4.041 -19.201 1.00 95.25 92 ALA A CA 1
ATOM 705 C C . ALA A 1 92 ? 1.555 -5.146 -18.152 1.00 95.25 92 ALA A C 1
ATOM 707 O O . ALA A 1 92 ? 0.562 -5.121 -17.426 1.00 95.25 92 ALA A O 1
ATOM 708 N N . ASP A 1 93 ? 2.525 -6.052 -18.012 1.00 96.06 93 ASP A N 1
ATOM 709 C CA . ASP A 1 93 ? 2.501 -7.117 -17.008 1.00 96.06 93 ASP A CA 1
ATOM 710 C C . ASP A 1 93 ? 2.565 -6.534 -15.584 1.00 96.06 93 ASP A C 1
ATOM 712 O O . ASP A 1 93 ? 1.816 -6.960 -14.705 1.00 96.06 93 ASP A O 1
ATOM 716 N N . LYS A 1 94 ? 3.397 -5.507 -15.351 1.00 95.25 94 LYS A N 1
ATOM 717 C CA . LYS A 1 94 ? 3.469 -4.784 -14.069 1.00 95.25 94 LYS A CA 1
ATOM 718 C C . LYS A 1 94 ? 2.152 -4.109 -13.702 1.00 95.25 94 LYS A C 1
ATOM 720 O O . LYS A 1 94 ? 1.753 -4.199 -12.548 1.00 95.25 94 LYS A O 1
ATOM 725 N N . ILE A 1 95 ? 1.479 -3.459 -14.650 1.00 94.94 95 ILE A N 1
ATOM 726 C CA . ILE A 1 95 ? 0.173 -2.825 -14.412 1.00 94.94 95 ILE A CA 1
ATOM 727 C C . ILE A 1 95 ? -0.874 -3.892 -14.084 1.00 94.94 95 ILE A C 1
ATOM 729 O O . ILE A 1 95 ? -1.557 -3.774 -13.072 1.00 94.94 95 ILE A O 1
ATOM 733 N N . ALA A 1 96 ? -0.945 -4.971 -14.869 1.00 95.19 96 ALA A N 1
ATOM 734 C CA . ALA A 1 96 ? -1.888 -6.059 -14.619 1.00 95.19 96 ALA A CA 1
ATOM 735 C C . ALA A 1 96 ? -1.653 -6.739 -13.257 1.00 95.19 96 ALA A C 1
ATOM 737 O O . ALA A 1 96 ? -2.607 -7.114 -12.575 1.00 95.19 96 ALA A O 1
ATOM 738 N N . ASN A 1 97 ? -0.393 -6.895 -12.843 1.00 95.62 97 ASN A N 1
ATOM 739 C CA . ASN A 1 97 ? -0.058 -7.415 -11.519 1.00 95.62 97 ASN A CA 1
ATOM 740 C C . ASN A 1 97 ? -0.405 -6.412 -10.415 1.00 95.62 97 ASN A C 1
ATOM 742 O O . ASN A 1 97 ? -1.022 -6.806 -9.435 1.00 95.62 97 ASN A O 1
ATOM 746 N N . ALA A 1 98 ? -0.111 -5.122 -10.593 1.00 95.12 98 ALA A N 1
ATOM 747 C CA . ALA A 1 98 ? -0.464 -4.090 -9.621 1.00 95.12 98 ALA A CA 1
ATOM 748 C C . ALA A 1 98 ? -1.984 -3.987 -9.407 1.00 95.12 98 ALA A C 1
ATOM 750 O O . ALA A 1 98 ? -2.434 -3.823 -8.275 1.00 95.12 98 ALA A O 1
ATOM 751 N N . GLU A 1 99 ? -2.786 -4.126 -10.465 1.00 94.62 99 GLU A N 1
ATOM 752 C CA . GLU A 1 99 ? -4.250 -4.172 -10.363 1.00 94.62 99 GLU A CA 1
ATOM 753 C C . GLU A 1 99 ? -4.734 -5.403 -9.585 1.00 94.62 99 GLU A C 1
ATOM 755 O O . GLU A 1 99 ? -5.611 -5.284 -8.727 1.00 94.62 99 GLU A O 1
ATOM 760 N N . LYS A 1 100 ? -4.144 -6.580 -9.837 1.00 96.56 100 LYS A N 1
ATOM 761 C CA . LYS A 1 100 ? -4.445 -7.805 -9.079 1.00 96.56 100 LYS A CA 1
ATOM 762 C C . LYS A 1 100 ? -4.048 -7.682 -7.613 1.00 96.56 100 LYS A C 1
ATOM 764 O O . LYS A 1 100 ? -4.839 -8.049 -6.749 1.00 96.56 100 LYS A O 1
ATOM 769 N N . ASP A 1 101 ? -2.866 -7.146 -7.338 1.00 95.81 101 ASP A N 1
ATOM 770 C CA . ASP A 1 101 ? -2.361 -6.947 -5.981 1.00 95.81 101 ASP A CA 1
ATOM 771 C C . ASP A 1 101 ? -3.227 -5.936 -5.225 1.00 95.81 101 ASP A C 1
ATOM 773 O O . ASP A 1 101 ? -3.571 -6.163 -4.068 1.00 95.81 101 ASP A O 1
ATOM 777 N N . ALA A 1 102 ? -3.660 -4.856 -5.883 1.00 95.81 102 ALA A N 1
ATOM 778 C CA . ALA A 1 102 ? -4.591 -3.892 -5.305 1.00 95.81 102 ALA A CA 1
ATOM 779 C C . ALA A 1 102 ? -5.960 -4.523 -5.003 1.00 95.81 102 ALA A C 1
ATOM 781 O O . ALA A 1 102 ? -6.525 -4.288 -3.933 1.00 95.81 102 ALA A O 1
ATOM 782 N N . ALA A 1 103 ? -6.485 -5.352 -5.910 1.00 96.00 103 ALA A N 1
ATOM 783 C CA . ALA A 1 103 ? -7.732 -6.080 -5.685 1.00 96.00 103 ALA A CA 1
ATOM 784 C C . ALA A 1 103 ? -7.608 -7.074 -4.517 1.00 96.00 103 ALA A C 1
ATOM 786 O O . ALA A 1 103 ? -8.482 -7.109 -3.651 1.00 96.00 103 ALA A O 1
ATOM 787 N N . ALA A 1 104 ? -6.505 -7.824 -4.449 1.00 96.62 104 ALA A N 1
ATOM 788 C CA . ALA A 1 104 ? -6.217 -8.743 -3.350 1.00 96.62 104 ALA A CA 1
ATOM 789 C C . ALA A 1 104 ? -6.039 -8.004 -2.013 1.00 96.62 104 ALA A C 1
ATOM 791 O O . ALA A 1 104 ? -6.557 -8.446 -0.990 1.00 96.62 104 ALA A O 1
ATOM 792 N N . MET A 1 105 ? -5.370 -6.847 -2.017 1.00 96.44 105 MET A N 1
ATOM 793 C CA . MET A 1 105 ? -5.211 -5.996 -0.836 1.00 96.44 105 MET A CA 1
ATOM 794 C C . MET A 1 105 ? -6.560 -5.479 -0.332 1.00 96.44 105 MET A C 1
ATOM 796 O O . MET A 1 105 ? -6.797 -5.461 0.874 1.00 96.44 105 MET A O 1
ATOM 800 N N . LEU A 1 106 ? -7.460 -5.092 -1.240 1.00 97.06 106 LEU A N 1
ATOM 801 C CA . LEU A 1 106 ? -8.799 -4.638 -0.872 1.00 97.06 106 LEU A CA 1
ATOM 802 C C . LEU A 1 106 ? -9.645 -5.772 -0.280 1.00 97.06 106 LEU A C 1
ATOM 804 O O . LEU A 1 106 ? -10.351 -5.550 0.703 1.00 97.06 106 LEU A O 1
ATOM 808 N N . ASP A 1 107 ? -9.578 -6.968 -0.860 1.00 97.00 107 ASP A N 1
ATOM 809 C CA . ASP A 1 107 ? -10.295 -8.145 -0.358 1.00 97.00 107 ASP A CA 1
ATOM 810 C C . ASP A 1 107 ? -9.783 -8.578 1.025 1.00 97.00 107 ASP A C 1
ATOM 812 O O . ASP A 1 107 ? -10.566 -8.801 1.954 1.00 97.00 107 ASP A O 1
ATOM 816 N N . HIS A 1 108 ? -8.459 -8.573 1.206 1.00 96.50 108 HIS A N 1
ATOM 817 C CA . HIS A 1 108 ? -7.827 -8.816 2.499 1.00 96.50 108 HIS A CA 1
ATOM 818 C C . HIS A 1 108 ? -8.246 -7.771 3.537 1.00 96.50 108 HIS A C 1
ATOM 820 O O . HIS A 1 108 ? -8.661 -8.132 4.634 1.00 96.50 108 HIS A O 1
ATOM 826 N N . ALA A 1 109 ? -8.215 -6.483 3.184 1.00 96.31 109 ALA A N 1
ATOM 827 C CA . ALA A 1 109 ? -8.617 -5.405 4.084 1.00 96.31 109 ALA A CA 1
ATOM 828 C C . ALA A 1 109 ? -10.093 -5.509 4.500 1.00 96.31 109 ALA A C 1
ATOM 830 O O . ALA A 1 109 ? -10.425 -5.236 5.653 1.00 96.31 109 ALA A O 1
ATOM 831 N N . ARG A 1 110 ? -10.983 -5.925 3.589 1.00 96.75 110 ARG A N 1
ATOM 832 C CA . ARG A 1 110 ? -12.397 -6.188 3.911 1.00 96.75 110 ARG A CA 1
ATOM 833 C C . ARG A 1 110 ? -12.540 -7.358 4.875 1.00 96.75 110 ARG A C 1
ATOM 835 O O . ARG A 1 110 ? -13.205 -7.220 5.894 1.00 96.75 110 ARG A O 1
ATOM 842 N N . THR A 1 111 ? -11.859 -8.464 4.590 1.00 97.31 111 THR A N 1
ATOM 843 C CA . THR A 1 111 ? -11.873 -9.653 5.450 1.00 97.31 111 THR A CA 1
ATOM 844 C C . THR A 1 111 ? -11.341 -9.333 6.850 1.00 97.31 111 THR A C 1
ATOM 846 O O . THR A 1 111 ? -11.949 -9.708 7.850 1.00 97.31 111 THR A O 1
ATOM 849 N N . GLU A 1 112 ? -10.236 -8.591 6.948 1.00 96.88 112 GLU A N 1
ATOM 850 C CA . GLU A 1 112 ? -9.695 -8.141 8.232 1.00 96.88 112 GLU A CA 1
ATOM 851 C C . GLU A 1 112 ? -10.647 -7.195 8.965 1.00 96.88 112 GLU A C 1
ATOM 853 O O . GLU A 1 112 ? -10.830 -7.339 10.174 1.00 96.88 112 GLU A O 1
ATOM 858 N N . ALA A 1 113 ? -11.283 -6.259 8.256 1.00 96.56 113 ALA A N 1
ATOM 859 C CA . ALA A 1 113 ? -12.274 -5.368 8.849 1.00 96.56 113 ALA A CA 1
ATOM 860 C C . ALA A 1 113 ? -13.452 -6.157 9.441 1.00 96.56 113 ALA A C 1
ATOM 862 O O . ALA A 1 113 ? -13.829 -5.908 10.588 1.00 96.56 113 ALA A O 1
ATOM 863 N N . ASP A 1 114 ? -13.975 -7.147 8.717 1.00 96.88 114 ASP A N 1
ATOM 864 C CA . ASP A 1 114 ? -15.066 -8.002 9.193 1.00 96.88 114 ASP A CA 1
ATOM 865 C C . ASP A 1 114 ? -14.653 -8.810 10.433 1.00 96.88 114 ASP A C 1
ATOM 867 O O . ASP A 1 114 ? -15.406 -8.887 11.409 1.00 96.88 114 ASP A O 1
ATOM 871 N N . ILE A 1 115 ? -13.428 -9.346 10.455 1.00 97.31 115 ILE A N 1
ATOM 872 C CA . ILE A 1 115 ? -12.870 -10.045 11.624 1.00 97.31 115 ILE A CA 1
ATOM 873 C C . ILE A 1 115 ? -12.750 -9.099 12.824 1.00 97.31 115 ILE A C 1
ATOM 875 O O . ILE A 1 115 ? -13.107 -9.476 13.944 1.00 97.31 115 ILE A O 1
ATOM 879 N N . ILE A 1 116 ? -12.262 -7.874 12.616 1.00 97.44 116 ILE A N 1
ATOM 880 C CA . ILE A 1 116 ? -12.123 -6.871 13.680 1.00 97.44 116 ILE A CA 1
ATOM 881 C C . ILE A 1 116 ? -13.495 -6.494 14.236 1.00 97.44 116 ILE A C 1
ATOM 883 O O . ILE A 1 116 ? -13.650 -6.436 15.456 1.00 97.44 116 ILE A O 1
ATOM 887 N N . VAL A 1 117 ? -14.492 -6.273 13.377 1.00 97.12 117 VAL A N 1
ATOM 888 C CA . VAL A 1 117 ? -15.860 -5.945 13.799 1.00 97.12 117 VAL A CA 1
ATOM 889 C C . VAL A 1 117 ? -16.478 -7.102 14.582 1.00 97.12 117 VAL A C 1
ATOM 891 O O . VAL A 1 117 ? -17.000 -6.881 15.677 1.00 97.12 117 VAL A O 1
ATOM 894 N N . ALA A 1 118 ? -16.362 -8.335 14.084 1.00 97.12 118 ALA A N 1
ATOM 895 C CA . ALA A 1 118 ? -16.862 -9.520 14.776 1.00 97.12 118 ALA A CA 1
ATOM 896 C C . ALA A 1 118 ? -16.200 -9.689 16.153 1.00 97.12 118 ALA A C 1
ATOM 898 O O . ALA A 1 118 ? -16.883 -9.897 17.159 1.00 97.12 118 ALA A O 1
ATOM 899 N N . LYS A 1 119 ? -14.874 -9.526 16.226 1.00 96.75 119 LYS A N 1
ATOM 900 C CA . LYS A 1 119 ? -14.131 -9.579 17.488 1.00 96.75 119 LYS A CA 1
ATOM 901 C C . LYS A 1 119 ? -14.544 -8.457 18.440 1.00 96.75 119 LYS A C 1
ATOM 903 O O . LYS A 1 119 ? -14.795 -8.723 19.610 1.00 96.75 119 LYS A O 1
ATOM 908 N N . ALA A 1 120 ? -14.675 -7.227 17.948 1.00 96.38 120 ALA A N 1
ATOM 909 C CA . ALA A 1 120 ? -15.101 -6.086 18.753 1.00 96.38 120 ALA A CA 1
ATOM 910 C C . ALA A 1 120 ? -16.513 -6.280 19.320 1.00 96.38 120 ALA A C 1
ATOM 912 O O . ALA A 1 120 ? -16.780 -5.869 20.451 1.00 96.38 120 ALA A O 1
ATOM 913 N N . GLN A 1 121 ? -17.408 -6.929 18.572 1.00 96.56 121 GLN A N 1
ATOM 914 C CA . GLN A 1 121 ? -18.744 -7.264 19.052 1.00 96.56 121 GLN A CA 1
ATOM 915 C C . GLN A 1 121 ? -18.692 -8.287 20.193 1.00 96.56 121 GLN A C 1
ATOM 917 O O . GLN A 1 121 ? -19.298 -8.052 21.240 1.00 96.56 121 GLN A O 1
ATOM 922 N N . VAL A 1 122 ? -17.933 -9.376 20.029 1.00 97.25 122 VAL A N 1
ATOM 923 C CA . VAL A 1 122 ? -17.737 -10.390 21.082 1.00 97.25 122 VAL A CA 1
ATOM 924 C C . VAL A 1 122 ? -17.106 -9.770 22.329 1.00 97.25 122 VAL A C 1
ATOM 926 O O . VAL A 1 122 ? -17.648 -9.909 23.426 1.00 97.25 122 VAL A O 1
ATOM 929 N N . ASP A 1 123 ? -16.023 -9.011 22.158 1.00 96.31 123 ASP A N 1
ATOM 930 C CA . ASP A 1 123 ? -15.321 -8.350 23.259 1.00 96.31 123 ASP A CA 1
ATOM 931 C C . ASP A 1 123 ? -16.244 -7.361 23.988 1.00 96.31 123 ASP A C 1
ATOM 933 O O . ASP A 1 123 ? -16.246 -7.297 25.219 1.00 96.31 123 ASP A O 1
ATOM 937 N N . SER A 1 124 ? -17.085 -6.625 23.254 1.00 95.31 124 SER A N 1
ATOM 938 C CA . SER A 1 124 ? -18.066 -5.704 23.840 1.00 95.31 124 SER A CA 1
ATOM 939 C C . SER A 1 124 ? -19.102 -6.436 24.694 1.00 95.31 124 SER A C 1
ATOM 941 O O . SER A 1 124 ? -19.378 -5.999 25.813 1.00 95.31 124 SER A O 1
ATOM 943 N N . VAL A 1 125 ? -19.637 -7.564 24.214 1.00 97.06 125 VAL A N 1
ATOM 944 C CA . VAL A 1 125 ? -20.584 -8.392 24.980 1.00 97.06 125 VAL A CA 1
ATOM 945 C C . VAL A 1 125 ? -19.920 -8.919 26.250 1.00 97.06 125 VAL A C 1
ATOM 947 O O . VAL A 1 125 ? -20.441 -8.701 27.344 1.00 97.06 125 VAL A O 1
ATOM 950 N N . THR A 1 126 ? -18.724 -9.503 26.145 1.00 97.12 126 THR A N 1
ATOM 951 C CA . THR A 1 126 ? -17.969 -9.994 27.310 1.00 97.12 126 THR A CA 1
ATOM 952 C C . THR A 1 126 ? -17.662 -8.876 28.314 1.00 97.12 126 THR A C 1
ATOM 954 O O . THR A 1 126 ? -17.734 -9.076 29.530 1.00 97.12 126 THR A O 1
ATOM 957 N N . MET A 1 127 ? -17.348 -7.668 27.839 1.00 96.38 127 MET A N 1
ATOM 958 C CA . MET A 1 127 ? -17.102 -6.510 28.701 1.00 96.38 127 MET A CA 1
ATOM 959 C C . MET A 1 127 ? -18.355 -6.059 29.450 1.00 96.38 127 MET A C 1
ATOM 961 O O . MET A 1 127 ? -18.250 -5.707 30.631 1.00 96.38 127 MET A O 1
ATOM 965 N N . VAL A 1 128 ? -19.516 -6.067 28.790 1.00 97.50 128 VAL A N 1
ATOM 966 C CA . VAL A 1 128 ? -20.805 -5.765 29.426 1.00 97.50 128 VAL A CA 1
ATOM 967 C C . VAL A 1 128 ? -21.134 -6.831 30.463 1.00 97.50 128 VAL A C 1
ATOM 969 O O . VAL A 1 128 ? -21.351 -6.476 31.615 1.00 97.50 128 VAL A O 1
ATOM 972 N N . GLU A 1 129 ? -21.065 -8.117 30.116 1.00 97.44 129 GLU A N 1
ATOM 973 C CA . GLU A 1 129 ? -21.321 -9.221 31.052 1.00 97.44 129 GLU A CA 1
ATOM 974 C C . GLU A 1 129 ? -20.430 -9.147 32.296 1.00 97.44 129 GLU A C 1
ATOM 976 O O . GLU A 1 129 ? -20.907 -9.284 33.425 1.00 97.44 129 GLU A O 1
ATOM 981 N N . ARG A 1 130 ? -19.133 -8.868 32.115 1.00 97.75 130 ARG A N 1
ATOM 982 C CA . ARG A 1 130 ? -18.201 -8.698 33.234 1.00 97.75 130 ARG A CA 1
ATOM 983 C C . ARG A 1 130 ? -18.588 -7.511 34.114 1.00 97.75 130 ARG A C 1
ATOM 985 O O . ARG A 1 130 ? -18.531 -7.621 35.337 1.00 97.75 130 ARG A O 1
ATOM 992 N N . ARG A 1 131 ? -18.974 -6.378 33.517 1.00 97.06 131 ARG A N 1
ATOM 993 C CA . ARG A 1 131 ? -19.426 -5.195 34.270 1.00 97.06 131 ARG A CA 1
ATOM 994 C C . ARG A 1 131 ? -20.729 -5.461 35.016 1.00 97.06 131 ARG A C 1
ATOM 996 O O . ARG A 1 131 ? -20.841 -5.014 36.154 1.00 97.06 131 ARG A O 1
ATOM 1003 N N . THR A 1 132 ? -21.659 -6.196 34.414 1.00 97.44 132 THR A N 1
ATOM 1004 C CA . THR A 1 132 ? -22.909 -6.614 35.055 1.00 97.44 132 THR A CA 1
ATOM 1005 C C . THR A 1 132 ? -22.617 -7.479 36.272 1.00 97.44 132 THR A C 1
ATOM 1007 O O . THR A 1 132 ? -23.022 -7.106 37.367 1.00 97.44 132 THR A O 1
ATOM 1010 N N . LYS A 1 133 ? -21.795 -8.529 36.133 1.00 97.69 133 LYS A N 1
ATOM 1011 C CA . LYS A 1 133 ? -21.388 -9.371 37.272 1.00 97.69 133 LYS A CA 1
ATOM 1012 C C . LYS A 1 133 ? -20.716 -8.568 38.383 1.00 97.69 133 LYS A C 1
ATOM 1014 O O . LYS A 1 133 ? -21.073 -8.695 39.543 1.00 97.69 133 LYS A O 1
ATOM 1019 N N . MET A 1 134 ? -19.795 -7.665 38.036 1.00 97.50 134 MET A N 1
ATOM 1020 C CA . MET A 1 134 ? -19.161 -6.792 39.031 1.00 97.50 134 MET A CA 1
ATOM 1021 C C . MET A 1 134 ? -20.161 -5.873 39.748 1.00 97.50 134 MET A C 1
ATOM 1023 O O . MET A 1 134 ? -19.941 -5.525 40.907 1.00 97.50 134 MET A O 1
ATOM 1027 N N . ALA A 1 135 ? -21.213 -5.418 39.064 1.00 97.88 135 ALA A N 1
ATOM 1028 C CA . ALA A 1 135 ? -22.265 -4.615 39.675 1.00 97.88 135 ALA A CA 1
ATOM 1029 C C . ALA A 1 135 ? -23.148 -5.469 40.594 1.00 97.88 135 ALA A C 1
ATOM 1031 O O . ALA A 1 135 ? -23.398 -5.059 41.724 1.00 97.88 135 ALA A O 1
ATOM 1032 N N . GLU A 1 136 ? -23.541 -6.663 40.152 1.00 97.50 136 GLU A N 1
ATOM 1033 C CA . GLU A 1 136 ? -24.287 -7.642 40.952 1.00 97.50 136 GLU A CA 1
ATOM 1034 C C . GLU A 1 136 ? -23.517 -8.029 42.222 1.00 97.50 136 GLU A C 1
ATOM 1036 O O . GLU A 1 136 ? -24.067 -7.958 43.319 1.00 97.50 136 GLU A O 1
ATOM 1041 N N . ASP A 1 137 ? -22.220 -8.323 42.106 1.00 97.56 137 ASP A N 1
ATOM 1042 C CA . ASP A 1 137 ? -21.356 -8.650 43.245 1.00 97.56 137 ASP A CA 1
ATOM 1043 C C . ASP A 1 137 ? -21.258 -7.484 44.241 1.00 97.56 137 ASP A C 1
ATOM 1045 O O . ASP A 1 137 ? -21.296 -7.688 45.458 1.00 97.56 137 ASP A O 1
ATOM 1049 N N . LYS A 1 138 ? -21.164 -6.242 43.741 1.00 97.44 138 LYS A N 1
ATOM 1050 C CA . LYS A 1 138 ? -21.161 -5.035 44.583 1.00 97.44 138 LYS A CA 1
ATOM 1051 C C . LYS A 1 138 ? -22.497 -4.819 45.283 1.00 97.44 138 LYS A C 1
ATOM 1053 O O . LYS A 1 138 ? -22.489 -4.457 46.457 1.00 97.44 138 LYS A O 1
ATOM 1058 N N . ILE A 1 139 ? -23.613 -5.035 44.587 1.00 97.44 139 ILE A N 1
ATOM 1059 C CA . ILE A 1 139 ? -24.956 -4.948 45.170 1.00 97.44 139 ILE A CA 1
ATOM 1060 C C . ILE A 1 139 ? -25.096 -6.001 46.269 1.00 97.44 139 ILE A C 1
ATOM 1062 O O . ILE A 1 139 ? -25.403 -5.644 47.400 1.00 97.44 139 ILE A O 1
ATOM 1066 N N . ALA A 1 140 ? -24.745 -7.258 45.997 1.00 97.50 140 ALA A N 1
ATOM 1067 C CA . ALA A 1 140 ? -24.814 -8.332 46.985 1.00 97.50 140 ALA A CA 1
ATOM 1068 C C . ALA A 1 140 ? -23.911 -8.070 48.206 1.00 97.50 140 ALA A C 1
ATOM 1070 O O . ALA A 1 140 ? -24.270 -8.394 49.340 1.00 97.50 140 ALA A O 1
ATOM 1071 N N . ALA A 1 141 ? -22.725 -7.487 48.008 1.00 97.44 141 ALA A N 1
ATOM 1072 C CA . ALA A 1 141 ? -21.860 -7.074 49.112 1.00 97.44 141 ALA A CA 1
ATOM 1073 C C . ALA A 1 141 ? -22.478 -5.929 49.935 1.00 97.44 141 ALA A C 1
ATOM 1075 O O . ALA A 1 141 ? -22.458 -5.987 51.166 1.00 97.44 141 ALA A O 1
ATOM 1076 N N . ALA A 1 142 ? -23.055 -4.922 49.273 1.00 97.19 142 ALA A N 1
ATOM 1077 C CA . ALA A 1 142 ? -23.728 -3.803 49.929 1.00 97.19 142 ALA A CA 1
ATOM 1078 C C . ALA A 1 142 ? -24.986 -4.247 50.695 1.00 97.19 142 ALA A C 1
ATOM 1080 O O . ALA A 1 142 ? -25.207 -3.788 51.812 1.00 97.19 142 ALA A O 1
ATOM 1081 N N . GLU A 1 143 ? -25.770 -5.177 50.148 1.00 97.56 143 GLU A N 1
ATOM 1082 C CA . GLU A 1 143 ? -26.937 -5.763 50.815 1.00 97.56 143 GLU A CA 1
ATOM 1083 C C . GLU A 1 143 ? -26.546 -6.489 52.103 1.00 97.56 143 GLU A C 1
ATOM 1085 O O . GLU A 1 143 ? -27.158 -6.265 53.148 1.00 97.56 143 GLU A O 1
ATOM 1090 N N . ARG A 1 144 ? -25.490 -7.314 52.064 1.00 97.25 144 ARG A N 1
ATOM 1091 C CA . ARG A 1 144 ? -24.972 -7.982 53.270 1.00 97.25 144 ARG A CA 1
ATOM 1092 C C . ARG A 1 144 ? -24.536 -6.965 54.325 1.00 97.25 144 ARG A C 1
ATOM 1094 O O . ARG A 1 144 ? -24.941 -7.084 55.478 1.00 97.25 144 ARG A O 1
ATOM 1101 N N . ALA A 1 145 ? -23.783 -5.942 53.919 1.00 97.38 145 ALA A N 1
ATOM 1102 C CA . ALA A 1 145 ? -23.349 -4.878 54.821 1.00 97.38 145 ALA A CA 1
ATOM 1103 C C . ALA A 1 145 ? -24.535 -4.113 55.438 1.00 97.38 145 ALA A C 1
ATOM 1105 O O . ALA A 1 145 ? -24.542 -3.871 56.642 1.00 97.38 145 ALA A O 1
ATOM 1106 N N . ALA A 1 146 ? -25.564 -3.796 54.646 1.00 97.00 146 ALA A N 1
ATOM 1107 C CA . ALA A 1 146 ? -26.766 -3.110 55.118 1.00 97.00 146 ALA A CA 1
ATOM 1108 C C . ALA A 1 146 ? -27.581 -3.965 56.103 1.00 97.00 146 ALA A C 1
ATOM 1110 O O . ALA A 1 146 ? -28.095 -3.448 57.096 1.00 97.00 146 ALA A O 1
ATOM 1111 N N . ILE A 1 147 ? -27.681 -5.278 55.867 1.00 97.25 147 ILE A N 1
ATOM 1112 C CA . ILE A 1 147 ? -28.334 -6.210 56.800 1.00 97.25 147 ILE A CA 1
ATOM 1113 C C . ILE A 1 147 ? -27.578 -6.254 58.131 1.00 97.25 147 ILE A C 1
ATOM 1115 O O . ILE A 1 147 ? -28.201 -6.202 59.195 1.00 97.25 147 ILE A O 1
ATOM 1119 N N . ASP A 1 148 ? -26.250 -6.334 58.090 1.00 97.38 148 ASP A N 1
ATOM 1120 C CA . ASP A 1 148 ? -25.430 -6.357 59.302 1.00 97.38 148 ASP A CA 1
ATOM 1121 C C . ASP A 1 148 ? -25.496 -5.020 60.056 1.00 97.38 148 ASP A C 1
ATOM 1123 O O . ASP A 1 148 ? -25.607 -5.003 61.285 1.00 97.38 148 ASP A O 1
ATOM 1127 N N . GLU A 1 149 ? -25.528 -3.894 59.343 1.00 97.00 149 GLU A N 1
ATOM 1128 C CA . GLU A 1 149 ? -25.750 -2.573 59.934 1.00 97.00 149 GLU A CA 1
ATOM 1129 C C . GLU A 1 149 ? -27.134 -2.465 60.592 1.00 97.00 149 GLU A C 1
ATOM 1131 O O . GLU A 1 149 ? -27.238 -2.015 61.737 1.00 97.00 149 GLU A O 1
ATOM 1136 N N . LEU A 1 150 ? -28.194 -2.946 59.933 1.00 97.38 150 LEU A N 1
ATOM 1137 C CA . LEU A 1 150 ? -29.548 -2.972 60.491 1.00 97.38 150 LEU A CA 1
ATOM 1138 C C . LEU A 1 150 ? -29.616 -3.815 61.770 1.00 97.38 150 LEU A C 1
ATOM 1140 O O . LEU A 1 150 ? -30.212 -3.386 62.761 1.00 97.38 150 LEU A O 1
ATOM 1144 N N . ARG A 1 151 ? -28.974 -4.989 61.779 1.00 96.69 151 ARG A N 1
ATOM 1145 C CA . ARG A 1 151 ? -28.880 -5.852 62.969 1.00 96.69 151 ARG A CA 1
ATOM 1146 C C . ARG A 1 151 ? -28.145 -5.162 64.112 1.00 96.69 151 ARG A C 1
ATOM 1148 O O . ARG A 1 151 ? -28.624 -5.194 65.245 1.00 96.69 151 ARG A O 1
ATOM 1155 N N . ASN A 1 152 ? -27.026 -4.504 63.820 1.00 97.31 152 ASN A N 1
ATOM 1156 C CA . ASN A 1 152 ? -26.265 -3.752 64.816 1.00 97.31 152 ASN A CA 1
ATOM 1157 C C . ASN A 1 152 ? -27.073 -2.577 65.384 1.00 97.31 152 ASN A C 1
ATOM 1159 O O . ASN A 1 152 ? -27.072 -2.359 66.597 1.00 97.31 152 ASN A O 1
ATOM 1163 N N . ASN A 1 153 ? -27.802 -1.849 64.536 1.00 96.81 153 ASN A N 1
ATOM 1164 C CA . ASN A 1 153 ? -28.671 -0.754 64.962 1.00 96.81 153 ASN A CA 1
ATOM 1165 C C . ASN A 1 153 ? -29.834 -1.255 65.827 1.00 96.81 153 ASN A C 1
ATOM 1167 O O . ASN A 1 153 ? -30.105 -0.666 66.874 1.00 96.81 153 ASN A O 1
ATOM 1171 N N . ALA A 1 154 ? -30.465 -2.373 65.454 1.00 96.75 154 ALA A N 1
ATOM 1172 C CA . ALA A 1 154 ? -31.502 -3.010 66.260 1.00 96.75 154 ALA A CA 1
ATOM 1173 C C . ALA A 1 154 ? -30.963 -3.456 67.629 1.00 96.75 154 ALA A C 1
ATOM 1175 O O . ALA A 1 154 ? -31.549 -3.111 68.652 1.00 96.75 154 ALA A O 1
ATOM 1176 N N . ALA A 1 155 ? -29.809 -4.132 67.669 1.00 96.62 155 ALA A N 1
ATOM 1177 C CA . ALA A 1 155 ? -29.173 -4.550 68.918 1.00 96.62 155 ALA A CA 1
ATOM 1178 C C . ALA A 1 155 ? -28.844 -3.353 69.826 1.00 96.62 155 ALA A C 1
ATOM 1180 O O . ALA A 1 155 ? -29.136 -3.383 71.021 1.00 96.62 155 ALA A O 1
ATOM 1181 N N . ARG A 1 156 ? -28.300 -2.263 69.268 1.00 96.31 156 ARG A N 1
ATOM 1182 C CA . ARG A 1 156 ? -28.035 -1.022 70.016 1.00 96.31 156 ARG A CA 1
ATOM 1183 C C . ARG A 1 156 ? -29.314 -0.398 70.567 1.00 96.31 156 ARG A C 1
ATOM 1185 O O . ARG A 1 156 ? -29.333 -0.017 71.735 1.00 96.31 156 ARG A O 1
ATOM 1192 N N . ALA A 1 157 ? -30.371 -0.317 69.759 1.00 95.94 157 ALA A N 1
ATOM 1193 C CA . ALA A 1 157 ? -31.662 0.214 70.189 1.00 95.94 157 ALA A CA 1
ATOM 1194 C C . ALA A 1 157 ? -32.283 -0.641 71.306 1.00 95.94 157 ALA A C 1
ATOM 1196 O O . ALA A 1 157 ? -32.754 -0.092 72.302 1.00 95.94 157 ALA A O 1
ATOM 1197 N N . SER A 1 158 ? -32.224 -1.972 71.192 1.00 95.88 158 SER A N 1
ATOM 1198 C CA . SER A 1 158 ? -32.691 -2.894 72.233 1.00 95.88 158 SER A CA 1
ATOM 1199 C C . SER A 1 158 ? -31.902 -2.744 73.533 1.00 95.88 158 SER A C 1
ATOM 1201 O O . SER A 1 158 ? -32.512 -2.629 74.594 1.00 95.88 158 SER A O 1
ATOM 1203 N N . THR A 1 159 ? -30.569 -2.678 73.473 1.00 95.50 159 THR A N 1
ATOM 1204 C CA . THR A 1 159 ? -29.728 -2.480 74.665 1.00 95.50 159 THR A CA 1
ATOM 1205 C C . THR A 1 159 ? -29.974 -1.117 75.310 1.00 95.50 159 THR A C 1
ATOM 1207 O O . THR A 1 159 ? -30.069 -1.033 76.531 1.00 95.50 159 THR A O 1
ATOM 1210 N N . ALA A 1 160 ? -30.139 -0.054 74.517 1.00 94.56 160 ALA A N 1
ATOM 1211 C CA . ALA A 1 160 ? -30.466 1.278 75.028 1.00 94.56 160 ALA A CA 1
ATOM 1212 C C . ALA A 1 160 ? -31.849 1.315 75.704 1.00 94.56 160 ALA A C 1
ATOM 1214 O O . ALA A 1 160 ? -31.992 1.883 76.788 1.0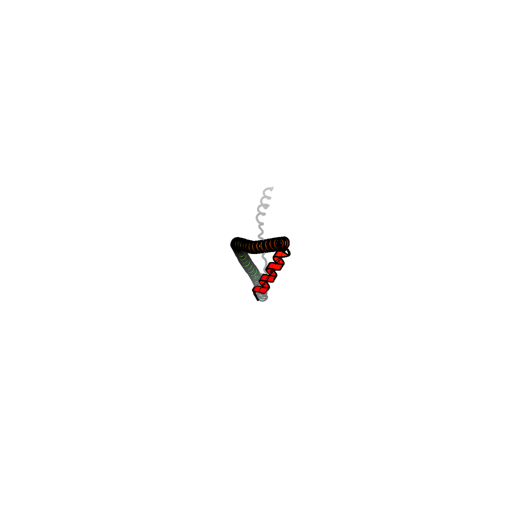0 94.56 160 ALA A O 1
ATOM 1215 N N . ALA A 1 161 ? -32.856 0.669 75.108 1.00 93.56 161 ALA A N 1
ATOM 1216 C CA . ALA A 1 161 ? -34.184 0.543 75.702 1.00 93.56 161 ALA A CA 1
ATOM 1217 C C . ALA A 1 161 ? -34.150 -0.282 77.000 1.00 93.56 161 ALA A C 1
ATOM 1219 O O . ALA A 1 161 ? -34.714 0.145 78.006 1.00 93.56 161 ALA A O 1
ATOM 1220 N N . ALA A 1 162 ? -33.440 -1.415 77.010 1.00 93.00 162 ALA A N 1
ATOM 1221 C CA . ALA A 1 162 ? -33.252 -2.234 78.205 1.00 93.00 162 ALA A CA 1
ATOM 1222 C C . ALA A 1 162 ? -32.548 -1.447 79.321 1.00 93.00 162 ALA A C 1
ATOM 1224 O O . ALA A 1 162 ? -33.034 -1.433 80.449 1.00 93.00 162 ALA A O 1
ATOM 1225 N N . ALA A 1 163 ? -31.469 -0.723 79.006 1.00 91.12 163 ALA A N 1
ATOM 1226 C CA . ALA A 1 163 ? -30.770 0.142 79.956 1.00 91.12 163 ALA A CA 1
ATOM 1227 C C . ALA A 1 163 ? -31.687 1.238 80.527 1.00 91.12 163 ALA A C 1
ATOM 1229 O O . ALA A 1 163 ? -31.665 1.488 81.731 1.00 91.12 163 ALA A O 1
ATOM 1230 N N . SER A 1 164 ? -32.535 1.853 79.694 1.00 92.00 164 SER A N 1
ATOM 1231 C CA . SER A 1 164 ? -33.510 2.854 80.145 1.00 92.00 164 SER A CA 1
ATOM 1232 C C . SER A 1 164 ? -34.577 2.258 81.071 1.00 92.00 164 SER A C 1
ATOM 1234 O O . SER A 1 164 ? -34.875 2.843 82.111 1.00 92.00 164 SER A O 1
ATOM 1236 N N . ILE A 1 165 ? -35.122 1.082 80.739 1.00 89.81 165 ILE A N 1
ATOM 1237 C CA . ILE A 1 165 ? -36.103 0.384 81.586 1.00 89.81 165 ILE A CA 1
ATOM 1238 C C . ILE A 1 165 ? -35.472 -0.020 82.919 1.00 89.81 165 ILE A C 1
ATOM 1240 O O . ILE A 1 165 ? -36.093 0.187 83.961 1.00 89.81 165 ILE A O 1
ATOM 1244 N N . ILE A 1 166 ? -34.246 -0.556 82.900 1.00 86.75 166 ILE A N 1
ATOM 1245 C CA . ILE A 1 166 ? -33.499 -0.890 84.118 1.00 86.75 166 ILE A CA 1
ATOM 1246 C C . ILE A 1 166 ? -33.341 0.368 84.971 1.00 86.75 166 ILE A C 1
ATOM 1248 O O . ILE A 1 166 ? -33.753 0.345 86.122 1.00 86.75 166 ILE A O 1
ATOM 1252 N N . ALA A 1 167 ? -32.867 1.483 84.407 1.00 86.06 167 ALA A N 1
ATOM 1253 C CA . ALA A 1 167 ? -32.704 2.739 85.142 1.00 86.06 167 ALA A CA 1
ATOM 1254 C C . ALA A 1 167 ? -34.017 3.267 85.755 1.00 86.06 167 ALA A C 1
ATOM 1256 O O . ALA A 1 167 ? -34.000 3.816 86.851 1.00 86.06 167 ALA A O 1
ATOM 1257 N N . GLN A 1 168 ? -35.159 3.080 85.082 1.00 85.25 168 GLN A N 1
ATOM 1258 C CA . GLN A 1 168 ? -36.476 3.471 85.607 1.00 85.25 168 GLN A CA 1
ATOM 1259 C C . GLN A 1 168 ? -37.012 2.521 86.691 1.00 85.25 168 GLN A C 1
ATOM 1261 O O . GLN A 1 168 ? -37.784 2.944 87.550 1.00 85.25 168 GLN A O 1
ATOM 1266 N N . LYS A 1 169 ? -36.661 1.231 86.633 1.00 79.94 169 LYS A N 1
ATOM 1267 C CA . LYS A 1 169 ? -37.107 0.197 87.585 1.00 79.94 169 LYS A CA 1
ATOM 1268 C C . LYS A 1 169 ? -36.142 -0.011 88.755 1.00 79.94 169 LYS A C 1
ATOM 1270 O O . LYS A 1 169 ? -36.523 -0.668 89.719 1.00 79.94 169 LYS A O 1
ATOM 1275 N N . HIS A 1 170 ? -34.933 0.538 88.684 1.00 71.12 170 HIS A N 1
ATOM 1276 C CA . HIS A 1 170 ? -33.931 0.477 89.741 1.00 71.12 170 HIS A CA 1
ATOM 1277 C C . HIS A 1 170 ? -34.346 1.382 90.907 1.00 71.12 170 HIS A C 1
ATOM 1279 O O . HIS A 1 170 ? -34.284 2.608 90.824 1.00 71.12 170 HIS A O 1
ATOM 1285 N N . ASN A 1 171 ? -34.813 0.774 91.991 1.00 74.00 171 ASN A N 1
ATOM 1286 C CA . ASN A 1 171 ? -35.171 1.439 93.239 1.00 74.00 171 ASN A CA 1
ATOM 1287 C C . ASN A 1 171 ? -34.513 0.707 94.424 1.00 74.00 171 ASN A C 1
ATOM 1289 O O . ASN A 1 171 ? -34.006 -0.402 94.272 1.00 74.00 171 ASN A O 1
ATOM 1293 N N . ALA A 1 172 ? -34.528 1.322 95.610 1.00 70.69 172 ALA A N 1
ATOM 1294 C CA . ALA A 1 172 ? -33.838 0.795 96.794 1.00 70.69 172 ALA A CA 1
ATOM 1295 C C . ALA A 1 172 ? -34.285 -0.629 97.207 1.00 70.69 172 ALA A C 1
ATOM 1297 O O . ALA A 1 172 ? -33.503 -1.371 97.799 1.00 70.69 172 ALA A O 1
ATOM 1298 N N . ASP A 1 173 ? -35.518 -1.030 96.874 1.00 72.38 173 ASP A N 1
ATOM 1299 C CA . ASP A 1 173 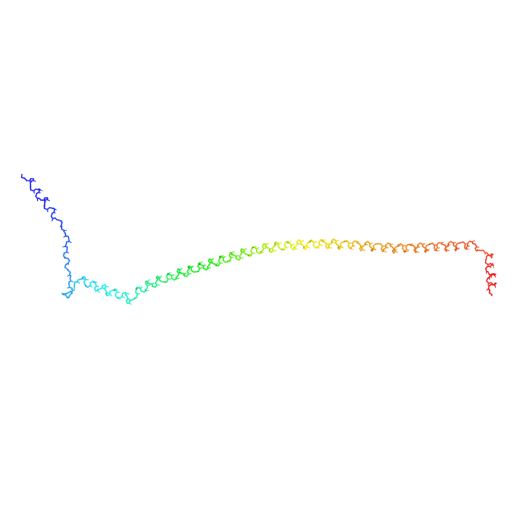? -36.028 -2.384 97.125 1.00 72.38 173 ASP A CA 1
ATOM 1300 C C . ASP A 1 173 ? -35.425 -3.423 96.161 1.00 72.38 173 ASP A C 1
ATOM 1302 O O . ASP A 1 173 ? -35.094 -4.537 96.577 1.00 72.38 173 ASP A O 1
ATOM 1306 N N . ALA A 1 174 ? -35.227 -3.062 94.888 1.00 74.69 174 ALA A N 1
ATOM 1307 C CA . ALA A 1 174 ? -34.545 -3.911 93.911 1.00 74.69 174 ALA A CA 1
ATOM 1308 C C . ALA A 1 174 ? -33.061 -4.116 94.271 1.00 74.69 174 ALA A C 1
ATOM 1310 O O . ALA A 1 174 ? -32.564 -5.239 94.177 1.00 74.69 174 ALA A O 1
ATOM 1311 N N . ASP A 1 175 ? -32.386 -3.069 94.762 1.00 77.06 175 ASP A N 1
ATOM 1312 C CA . ASP A 1 175 ? -30.999 -3.140 95.249 1.00 77.06 175 ASP A CA 1
ATOM 1313 C C . ASP A 1 175 ? -30.849 -4.129 96.405 1.00 77.06 175 ASP A C 1
ATOM 1315 O O . ASP A 1 175 ? -29.954 -4.978 96.405 1.00 77.06 175 ASP A O 1
ATOM 1319 N N . ARG A 1 176 ? -31.767 -4.067 97.376 1.00 79.25 176 ARG A N 1
ATOM 1320 C CA . ARG A 1 176 ? -31.764 -4.969 98.531 1.00 79.25 176 ARG A CA 1
ATOM 1321 C C . ARG A 1 176 ? -31.956 -6.428 98.113 1.00 79.25 176 ARG A C 1
ATOM 1323 O O . ARG A 1 176 ? -31.221 -7.292 98.583 1.00 79.25 176 ARG A O 1
ATOM 1330 N N . SER A 1 177 ? -32.871 -6.694 97.177 1.00 82.31 177 SER A N 1
ATOM 1331 C CA . SER A 1 177 ? -33.085 -8.044 96.640 1.00 82.31 177 SER A CA 1
ATOM 1332 C C . SER A 1 177 ? -31.878 -8.590 95.869 1.00 82.31 177 SER A C 1
ATOM 1334 O O . SER A 1 177 ? -31.656 -9.801 95.901 1.00 82.31 177 SER A O 1
ATOM 1336 N N . LEU A 1 178 ? -31.130 -7.750 95.145 1.00 81.56 178 LEU A N 1
ATOM 1337 C CA . LEU A 1 178 ? -29.920 -8.177 94.431 1.00 81.56 178 LEU A CA 1
ATOM 1338 C C . LEU A 1 178 ? -28.791 -8.517 95.411 1.00 81.56 178 LEU A C 1
ATOM 1340 O O . LEU A 1 178 ? -28.126 -9.540 95.243 1.00 81.56 178 LEU A O 1
ATOM 1344 N N . VAL A 1 179 ? -28.621 -7.716 96.469 1.00 83.12 179 VAL A N 1
ATOM 1345 C CA . VAL A 1 179 ? -27.649 -7.984 97.541 1.00 83.12 179 VAL A CA 1
ATOM 1346 C C . VAL A 1 179 ? -27.970 -9.305 98.245 1.00 83.12 179 VAL A C 1
ATOM 1348 O O . VAL A 1 179 ? -27.096 -10.167 98.328 1.00 83.12 179 VAL A O 1
ATOM 1351 N N . ASP A 1 180 ? -29.225 -9.527 98.645 1.00 84.44 180 ASP A N 1
ATOM 1352 C CA . ASP A 1 180 ? -29.647 -10.772 99.304 1.00 84.44 180 ASP A CA 1
ATOM 1353 C C . ASP A 1 180 ? -29.465 -12.015 98.401 1.00 84.44 180 ASP A C 1
ATOM 1355 O O . ASP A 1 180 ? -29.079 -13.084 98.887 1.00 84.44 180 ASP A O 1
ATOM 1359 N N . GLN A 1 181 ? -29.668 -11.888 97.079 1.00 85.31 181 GLN A N 1
ATOM 1360 C CA . GLN A 1 181 ? -29.387 -12.962 96.113 1.00 85.31 181 GLN A CA 1
ATOM 1361 C C . GLN A 1 181 ? -27.888 -13.245 95.966 1.00 85.31 181 GLN A C 1
ATOM 1363 O O . GLN A 1 181 ? -27.503 -14.411 95.943 1.00 85.31 181 GLN A O 1
ATOM 1368 N N . THR A 1 182 ? -27.032 -12.217 95.900 1.00 85.88 182 THR A N 1
ATOM 1369 C CA . THR A 1 182 ? -25.570 -12.420 95.836 1.00 85.88 182 THR A CA 1
ATOM 1370 C C . THR A 1 182 ? -25.005 -13.025 97.118 1.00 85.88 182 THR A C 1
ATOM 1372 O O . THR A 1 182 ? -24.121 -13.868 97.033 1.00 85.88 182 THR A O 1
ATOM 1375 N N . ILE A 1 183 ? -25.546 -12.656 98.286 1.00 85.25 183 ILE A N 1
ATOM 1376 C CA . ILE A 1 183 ? -25.183 -13.252 99.580 1.00 85.25 183 ILE A CA 1
ATOM 1377 C C . ILE A 1 183 ? -25.660 -14.710 99.660 1.00 85.25 183 ILE A C 1
ATOM 1379 O O . ILE A 1 183 ? -24.952 -15.542 100.211 1.00 85.25 183 ILE A O 1
ATOM 1383 N N . SER A 1 184 ? -26.829 -15.041 99.097 1.00 85.38 184 SER A N 1
ATOM 1384 C CA . SER A 1 184 ? -27.337 -16.425 99.071 1.00 85.38 184 SER A CA 1
ATOM 1385 C C . SER A 1 184 ? -26.653 -17.325 98.035 1.00 85.38 184 SER A C 1
ATOM 1387 O O . SER A 1 184 ? -26.674 -18.542 98.187 1.00 85.38 184 SER A O 1
ATOM 1389 N N . ALA A 1 185 ? -26.102 -16.754 96.960 1.00 79.06 185 ALA A N 1
ATOM 1390 C CA . ALA A 1 185 ? -25.408 -17.490 95.901 1.00 79.06 185 ALA A CA 1
ATOM 1391 C C . ALA A 1 185 ? -23.919 -17.755 96.204 1.00 79.06 185 ALA A C 1
ATOM 1393 O O . ALA A 1 185 ? -23.260 -18.421 95.402 1.00 79.06 185 ALA A O 1
ATOM 1394 N N . LEU A 1 186 ? -23.407 -17.208 97.314 1.00 62.66 186 LEU A N 1
ATOM 1395 C CA . LEU A 1 186 ? -22.038 -17.381 97.798 1.00 62.66 186 LEU A CA 1
ATOM 1396 C C . LEU A 1 186 ? -21.974 -18.500 98.854 1.00 62.66 186 LEU A C 1
ATOM 1398 O O . LEU A 1 186 ? -21.729 -19.658 98.450 1.00 62.66 186 LEU A O 1
#

Radius of gyration: 73.03 Å; chains: 1; bounding box: 95×54×223 Å

Sequence (186 aa):
MSVEEHLADADKLEGLEAEHQGEHVEPVAFGFVGPGAWVSLAMLVFIGVLIWKGVPKVITGGLDRKIAEIKSQLDEAKKLRAEAEALRKEYADKIANAEKDAAAMLDHARTEADIIVAKAQVDSVTMVERRTKMAEDKIAAAERAAIDELRNNAARASTAAAASIIAQKHNADADRSLVDQTISAL

InterPro domains:
  IPR002146 ATP synthase, F0 complex, subunit b/b', bacterial/chloroplast [MF_01398] (30-168)
  IPR002146 ATP synthase, F0 complex, subunit b/b', bacterial/chloroplast [PF00430] (38-166)
  IPR050059 ATP synthase B chain [PTHR33445] (49-185)

pLDDT: mean 83.98, std 17.76, range [30.83, 97.88]

Foldseek 3Di:
DPPPVVVVVVVVVVPPPPPPPPPPVFPDDPPPAGPVNVVVVVVVVVVVVCVVVPVVVVVVVVVVVVVVVVVVVVVVVVVVVVVVVVVVVVVVVVVVVVVVVVVVVVVVVVVVVVVVVVVVVVVVVVVVVVVVVVVVVVVVVVVVVVVVVVVVVVVVVVVVVVVVVCVVPDDPVVVVVVVVVVVVVD

Organism: NCBI:txid2217664

Secondary structure (DSSP, 8-state):
--TTHHHHTTTTSTT-------------BTTTB-HHHHHHHHHHHHHHHHHHTTHHHHHHHHHHHHHHHHHHHHHHHHHHHHHHHHHHHHHHHHHHHHHHHHHHHHHHHHHHHHHHHHHHHHHHHHHHHHHHHHHHHHHHHHHHHHHHHHHHHHHHHHHHHHHHHHHHH--HHHHHHHHHHHHHT-